Protein AF-A0A2V8UQK4-F1 (afdb_monomer)

Structure (mmCIF, N/CA/C/O backbone):
data_AF-A0A2V8UQK4-F1
#
_entry.id   AF-A0A2V8UQK4-F1
#
loop_
_atom_site.group_PDB
_atom_site.id
_atom_site.type_symbol
_atom_site.label_atom_id
_atom_site.label_alt_id
_atom_site.label_comp_id
_atom_site.label_asym_id
_atom_site.label_entity_id
_atom_site.label_seq_id
_atom_site.pdbx_PDB_ins_code
_atom_site.Cartn_x
_atom_site.Cartn_y
_atom_site.Cartn_z
_atom_site.occupancy
_atom_site.B_iso_or_equiv
_atom_site.auth_seq_id
_atom_site.auth_comp_id
_atom_site.auth_asym_id
_atom_site.auth_atom_id
_atom_site.pdbx_PDB_model_num
ATOM 1 N N . MET A 1 1 ? 17.879 7.058 11.950 1.00 26.64 1 MET A N 1
ATOM 2 C CA . MET A 1 1 ? 17.747 8.064 10.877 1.00 26.64 1 MET A CA 1
ATOM 3 C C . MET A 1 1 ? 16.269 8.134 10.522 1.00 26.64 1 MET A C 1
ATOM 5 O O . MET A 1 1 ? 15.765 7.202 9.914 1.00 26.64 1 MET A O 1
ATOM 9 N N . LEU A 1 2 ? 15.555 9.124 11.070 1.00 23.17 2 LEU A N 1
ATOM 10 C CA . LEU A 1 2 ? 14.110 9.305 10.886 1.00 23.17 2 LEU A CA 1
ATOM 11 C C . LEU A 1 2 ? 13.851 10.071 9.584 1.00 23.17 2 LEU A C 1
ATOM 13 O O . LEU A 1 2 ? 14.545 11.049 9.317 1.00 23.17 2 LEU A O 1
ATOM 17 N N . VAL A 1 3 ? 12.842 9.661 8.816 1.00 22.28 3 VAL A N 1
ATOM 18 C CA . VAL A 1 3 ? 12.339 10.414 7.660 1.00 22.28 3 VAL A CA 1
ATOM 19 C C . VAL A 1 3 ? 10.840 10.652 7.852 1.00 22.28 3 VAL A C 1
ATOM 21 O O . VAL A 1 3 ? 10.095 9.720 8.140 1.00 22.28 3 VAL A O 1
ATOM 24 N N . TYR A 1 4 ? 10.463 11.927 7.745 1.00 22.30 4 TYR A N 1
ATOM 25 C CA . TYR A 1 4 ? 9.141 12.526 7.945 1.00 22.30 4 TYR A CA 1
ATOM 26 C C . TYR A 1 4 ? 8.230 12.339 6.718 1.00 22.30 4 TYR A C 1
ATOM 28 O O . TYR A 1 4 ? 8.725 12.295 5.591 1.00 22.30 4 TYR A O 1
ATOM 36 N N . ALA A 1 5 ? 6.907 12.368 6.913 1.00 28.16 5 ALA A N 1
ATOM 37 C CA . ALA A 1 5 ? 5.937 12.609 5.841 1.00 28.16 5 ALA A CA 1
ATOM 38 C C . ALA A 1 5 ? 4.892 13.646 6.295 1.00 28.16 5 ALA A C 1
ATOM 40 O O . ALA A 1 5 ? 4.107 13.403 7.207 1.00 28.16 5 ALA A O 1
ATOM 41 N N . GLY A 1 6 ? 4.905 14.827 5.670 1.00 22.70 6 GLY A N 1
ATOM 42 C CA . GLY A 1 6 ? 3.941 15.898 5.927 1.00 22.70 6 GLY A CA 1
ATOM 43 C C . GLY A 1 6 ? 2.605 15.650 5.224 1.00 22.70 6 GLY A C 1
ATOM 44 O O . GLY A 1 6 ? 2.574 15.247 4.064 1.00 22.70 6 GLY A O 1
ATOM 45 N N . VAL A 1 7 ? 1.496 15.933 5.911 1.00 28.53 7 VAL A N 1
ATOM 46 C CA . VAL A 1 7 ? 0.139 15.880 5.346 1.00 28.53 7 VAL A CA 1
ATOM 47 C C . VAL A 1 7 ? -0.342 17.299 5.056 1.00 28.53 7 VAL A C 1
ATOM 49 O O . VAL A 1 7 ? -0.443 18.131 5.958 1.00 28.53 7 VAL A O 1
ATOM 52 N N . ASN A 1 8 ? -0.661 17.568 3.791 1.00 24.72 8 ASN A N 1
ATOM 53 C CA . ASN A 1 8 ? -1.275 18.812 3.338 1.00 24.72 8 ASN A CA 1
ATOM 54 C C . ASN A 1 8 ? -2.805 18.653 3.367 1.00 24.72 8 ASN A C 1
ATOM 56 O O . ASN A 1 8 ? -3.339 17.725 2.763 1.00 24.72 8 ASN A O 1
ATOM 60 N N . VAL A 1 9 ? -3.521 19.544 4.058 1.00 28.36 9 VAL A N 1
ATOM 61 C CA . VAL A 1 9 ? -4.993 19.530 4.120 1.00 28.36 9 VAL A CA 1
ATOM 62 C C . VAL A 1 9 ? -5.530 20.567 3.138 1.00 28.36 9 VAL A C 1
ATOM 64 O O . VAL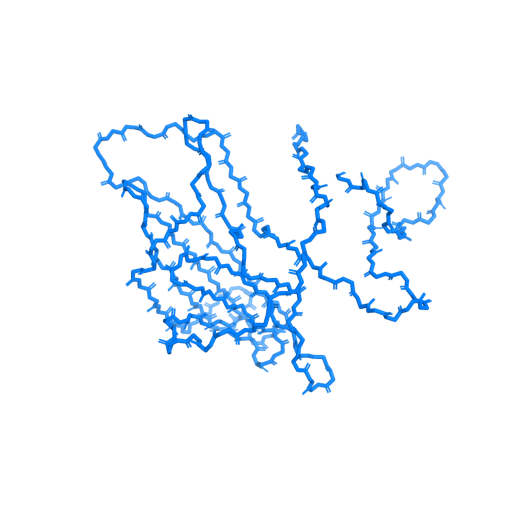 A 1 9 ? -5.492 21.763 3.420 1.00 28.36 9 VAL A O 1
ATOM 67 N N . SER A 1 10 ? -6.059 20.127 1.995 1.00 29.02 10 SER A N 1
ATOM 68 C CA . SER A 1 10 ? -6.829 20.981 1.084 1.00 29.02 10 SER A CA 1
ATOM 69 C C . SER A 1 10 ? -8.310 20.587 1.110 1.00 29.02 10 SER A C 1
ATOM 71 O O . SER A 1 10 ? -8.669 19.412 1.126 1.00 29.02 10 SER A O 1
ATOM 73 N N . ARG A 1 11 ? -9.197 21.589 1.170 1.00 28.31 11 ARG A N 1
ATOM 74 C CA . ARG A 1 11 ? -10.651 21.408 1.048 1.00 28.31 11 ARG A CA 1
ATOM 75 C C . ARG A 1 11 ? -11.015 21.439 -0.439 1.00 28.31 11 ARG A C 1
ATOM 77 O O . ARG A 1 11 ? -10.791 22.457 -1.085 1.00 28.31 11 ARG A O 1
ATOM 84 N N . GLN A 1 12 ? -11.591 20.362 -0.966 1.00 31.20 12 GLN A N 1
ATOM 85 C CA . GLN A 1 12 ? -12.185 20.313 -2.310 1.00 31.20 12 GLN A CA 1
ATOM 86 C C . GLN A 1 12 ? -13.716 20.157 -2.199 1.00 31.20 12 GLN A C 1
ATOM 88 O O . GLN A 1 12 ? -14.182 19.471 -1.285 1.00 31.20 12 GLN A O 1
ATOM 93 N N . PRO A 1 13 ? -14.515 20.799 -3.077 1.00 29.45 13 PRO A N 1
ATOM 94 C CA . PRO A 1 13 ? -15.973 20.722 -3.036 1.00 29.45 13 PRO A CA 1
ATOM 95 C C . PRO A 1 13 ? -16.508 19.398 -3.607 1.00 29.45 13 PRO A C 1
ATOM 97 O O . PRO A 1 13 ? -15.914 18.790 -4.497 1.00 29.45 13 PRO A O 1
ATOM 100 N N . VAL A 1 14 ? -17.661 18.975 -3.082 1.00 33.06 14 VAL A N 1
ATOM 101 C CA . VAL A 1 14 ? -18.355 17.716 -3.395 1.00 33.06 14 VAL A CA 1
ATOM 102 C C . VAL A 1 14 ? -18.761 17.661 -4.873 1.00 33.06 14 VAL A C 1
ATOM 104 O O . VAL A 1 14 ? -19.553 18.484 -5.328 1.00 33.06 14 VAL A O 1
ATOM 107 N N . LYS A 1 15 ? -18.261 16.660 -5.609 1.00 33.62 15 LYS A N 1
ATOM 108 C CA . LYS A 1 15 ? -18.791 16.253 -6.919 1.00 33.62 15 LYS A CA 1
ATOM 109 C C . LYS A 1 15 ? -19.673 15.016 -6.750 1.00 33.62 15 LYS A C 1
ATOM 111 O O . LYS A 1 15 ? -19.240 14.013 -6.189 1.00 33.62 15 LYS A O 1
ATOM 116 N N . THR A 1 16 ? -20.906 15.107 -7.241 1.00 29.91 16 THR A N 1
ATOM 117 C CA . THR A 1 16 ? -21.867 14.001 -7.366 1.00 29.91 16 THR A CA 1
ATOM 118 C C . THR A 1 16 ? -21.254 12.852 -8.181 1.00 29.91 16 THR A C 1
ATOM 120 O O . THR A 1 16 ? -20.618 13.141 -9.199 1.00 29.91 16 THR A O 1
ATOM 123 N N . PRO A 1 17 ? -21.414 11.568 -7.800 1.00 37.22 17 PRO A N 1
ATOM 124 C CA . PRO A 1 17 ? -20.810 10.478 -8.554 1.00 37.22 17 PRO A CA 1
ATOM 125 C C . PRO A 1 17 ? -21.556 10.294 -9.876 1.00 37.22 17 PRO A C 1
ATOM 127 O O . PRO A 1 17 ? -22.747 9.985 -9.888 1.00 37.22 17 PRO A O 1
ATOM 130 N N . MET A 1 18 ? -20.838 10.494 -10.978 1.00 31.48 18 MET A N 1
ATOM 131 C CA . MET A 1 18 ? -21.256 10.059 -12.303 1.00 31.48 18 MET A CA 1
ATOM 132 C C . MET A 1 18 ? -20.912 8.574 -12.440 1.00 31.48 18 MET A C 1
ATOM 134 O O . MET A 1 18 ? -19.826 8.140 -12.053 1.00 31.48 18 MET A O 1
ATOM 138 N N . ASP A 1 19 ? -21.887 7.822 -12.930 1.00 37.84 19 ASP A N 1
ATOM 139 C CA . ASP A 1 19 ? -21.931 6.368 -13.052 1.00 37.84 19 ASP A CA 1
ATOM 140 C C . ASP A 1 19 ? -20.651 5.798 -13.699 1.00 37.84 19 ASP A C 1
ATOM 142 O O . ASP A 1 19 ? -20.357 6.056 -14.869 1.00 37.84 19 ASP A O 1
ATOM 146 N N . ALA A 1 20 ? -19.848 5.060 -12.926 1.00 36.66 20 ALA A N 1
ATOM 147 C CA . ALA A 1 20 ? -18.601 4.470 -13.403 1.00 36.66 20 ALA A CA 1
ATOM 148 C C . ALA A 1 20 ? -18.854 3.043 -13.898 1.00 36.66 20 ALA A C 1
ATOM 150 O O . ALA A 1 20 ? -19.227 2.153 -13.130 1.00 36.66 20 ALA A O 1
ATOM 151 N N . SER A 1 21 ? -18.593 2.837 -15.192 1.00 33.03 21 SER A N 1
ATOM 152 C CA . SER A 1 21 ? -18.543 1.540 -15.866 1.00 33.03 21 SER A CA 1
ATOM 153 C C . SER A 1 21 ? -17.883 0.468 -14.997 1.00 33.03 21 SER A C 1
ATOM 155 O O . SER A 1 21 ? -16.841 0.732 -14.397 1.00 33.03 21 SER A O 1
ATOM 157 N N . LYS A 1 22 ? -18.467 -0.736 -14.988 1.00 41.28 22 LYS A N 1
ATOM 158 C CA . LYS A 1 22 ? -17.997 -1.973 -14.336 1.00 41.28 22 LYS A CA 1
ATOM 159 C C . LYS A 1 22 ? -16.456 -2.064 -14.320 1.00 41.28 22 LYS A C 1
ATOM 161 O O . LYS A 1 22 ? -15.835 -2.513 -15.275 1.00 41.28 22 LYS A O 1
ATOM 166 N N . SER A 1 23 ? -15.858 -1.557 -13.245 1.00 46.72 23 SER A N 1
ATOM 167 C CA . SER A 1 23 ? -14.419 -1.303 -13.131 1.00 46.72 23 SER A CA 1
ATOM 168 C C . SER A 1 23 ? -13.699 -2.570 -12.669 1.00 46.72 23 SER A C 1
ATOM 170 O O . SER A 1 23 ? -14.207 -3.289 -11.802 1.00 46.72 23 SER A O 1
ATOM 172 N N . ASP A 1 24 ? -12.540 -2.860 -13.269 1.00 61.97 24 ASP A N 1
ATOM 173 C CA . ASP A 1 24 ? -11.691 -4.014 -12.958 1.00 61.97 24 ASP A CA 1
ATOM 174 C C . ASP A 1 24 ? -11.058 -3.865 -11.563 1.00 61.97 24 ASP A C 1
ATOM 176 O O . ASP A 1 24 ? -9.892 -3.517 -11.392 1.00 61.97 24 ASP A O 1
ATOM 180 N N . ARG A 1 25 ? -11.880 -4.055 -10.529 1.00 80.44 25 ARG A N 1
ATOM 181 C CA . ARG A 1 25 ? -11.492 -3.926 -9.123 1.00 80.44 25 ARG A CA 1
ATOM 182 C C . ARG A 1 25 ? -11.012 -5.258 -8.592 1.00 80.44 25 ARG A C 1
ATOM 184 O O . ARG A 1 25 ? -11.696 -6.271 -8.728 1.00 80.44 25 ARG A O 1
ATOM 191 N N . THR A 1 26 ? -9.857 -5.252 -7.939 1.00 86.62 26 THR A N 1
ATOM 192 C CA . THR A 1 26 ? -9.350 -6.409 -7.195 1.00 86.62 26 THR A CA 1
ATOM 193 C C . THR A 1 26 ? -9.679 -6.248 -5.722 1.00 86.62 26 THR A C 1
ATOM 195 O O . THR A 1 26 ? -9.669 -5.146 -5.183 1.00 86.62 26 THR A O 1
ATOM 198 N N . THR A 1 27 ? -10.031 -7.345 -5.065 1.00 89.06 27 THR A N 1
ATOM 199 C CA . THR A 1 27 ? -10.493 -7.340 -3.680 1.00 89.06 27 THR A CA 1
ATOM 200 C C . THR A 1 27 ? -9.803 -8.446 -2.900 1.00 89.06 27 THR A C 1
ATOM 202 O O . THR A 1 27 ? -9.816 -9.599 -3.324 1.00 89.06 27 THR A O 1
ATOM 205 N N . VAL A 1 28 ? -9.252 -8.099 -1.740 1.00 83.44 28 VAL A N 1
ATOM 206 C CA . VAL A 1 28 ? -8.725 -9.042 -0.748 1.00 83.44 28 VAL A CA 1
ATOM 207 C C . VAL A 1 28 ? -9.559 -8.908 0.516 1.00 83.44 28 VAL A C 1
ATOM 209 O O . VAL A 1 28 ? -9.676 -7.808 1.049 1.00 83.44 28 VAL A O 1
ATOM 212 N N . ALA A 1 29 ? -10.152 -9.999 1.001 1.00 83.44 29 ALA A N 1
ATOM 213 C CA . ALA A 1 29 ? -11.080 -9.959 2.130 1.00 83.44 29 ALA A CA 1
ATOM 214 C C . ALA A 1 29 ? -10.699 -10.945 3.242 1.00 83.44 29 ALA A C 1
ATOM 216 O O . ALA A 1 29 ? -10.381 -12.104 2.988 1.00 83.44 29 ALA A O 1
ATOM 217 N N . GLY A 1 30 ? -10.802 -10.487 4.490 1.00 76.00 30 GLY A N 1
ATOM 218 C CA . GLY A 1 30 ? -10.672 -11.296 5.698 1.00 76.00 30 GLY A CA 1
ATOM 219 C C . GLY A 1 30 ? -12.019 -11.587 6.329 1.00 76.00 30 GLY A C 1
ATOM 220 O O . GLY A 1 30 ? -12.506 -10.777 7.114 1.00 76.00 30 GLY A O 1
ATOM 221 N N . LYS A 1 31 ? -12.649 -12.715 5.973 1.00 76.94 31 LYS A N 1
ATOM 222 C CA . LYS A 1 31 ? -13.986 -13.121 6.468 1.00 76.94 31 LYS A CA 1
ATOM 223 C C . LYS A 1 31 ? -15.023 -11.976 6.453 1.00 76.94 31 LYS A C 1
ATOM 225 O O . LYS A 1 31 ? -15.871 -11.897 7.335 1.00 76.94 31 LYS A O 1
ATOM 230 N N . ASN A 1 32 ? -14.923 -11.069 5.475 1.00 72.38 32 ASN A N 1
ATOM 231 C CA . ASN A 1 32 ? -15.735 -9.850 5.332 1.00 72.38 32 ASN A CA 1
ATOM 232 C C . ASN A 1 32 ? -15.665 -8.857 6.513 1.00 72.38 32 ASN A C 1
ATOM 234 O O . ASN A 1 32 ? -16.541 -8.008 6.652 1.00 72.38 32 ASN A O 1
ATOM 238 N N . ILE A 1 33 ? -14.628 -8.935 7.355 1.00 83.31 33 ILE A N 1
ATOM 239 C CA . ILE A 1 33 ? -14.393 -8.000 8.466 1.00 83.31 33 ILE A CA 1
ATOM 240 C C . ILE A 1 33 ? -13.471 -6.855 8.044 1.00 83.31 33 ILE A C 1
ATOM 242 O O . ILE A 1 33 ? -13.702 -5.702 8.400 1.00 83.31 33 ILE A O 1
ATOM 246 N N . ILE A 1 34 ? -12.434 -7.169 7.273 1.00 89.25 34 ILE A N 1
ATOM 247 C CA . ILE A 1 34 ? -11.575 -6.193 6.605 1.00 89.25 34 ILE A CA 1
ATOM 248 C C . ILE A 1 34 ? -11.503 -6.541 5.126 1.00 89.25 34 ILE A C 1
ATOM 250 O O . ILE A 1 34 ? -11.441 -7.718 4.756 1.00 89.25 34 ILE A O 1
ATOM 254 N N . ARG A 1 35 ? -11.519 -5.516 4.283 1.00 92.94 35 ARG A N 1
ATOM 255 C CA . ARG A 1 35 ? -11.365 -5.638 2.843 1.00 92.94 35 ARG A CA 1
ATOM 256 C C . ARG A 1 35 ? -10.389 -4.585 2.340 1.00 92.94 35 ARG A C 1
ATOM 258 O O . ARG A 1 35 ? -10.525 -3.409 2.666 1.00 92.94 35 ARG A O 1
ATOM 265 N N . ILE A 1 36 ? -9.420 -5.025 1.550 1.00 94.81 36 ILE A N 1
ATOM 266 C CA . ILE A 1 36 ? -8.509 -4.164 0.802 1.00 94.81 36 ILE A CA 1
ATOM 267 C C . ILE A 1 36 ? -8.965 -4.198 -0.647 1.00 94.81 36 ILE A C 1
ATOM 269 O O . ILE A 1 36 ? -9.108 -5.272 -1.239 1.00 94.81 36 ILE A O 1
ATOM 273 N N . GLU A 1 37 ? -9.238 -3.030 -1.202 1.00 95.69 37 GLU A N 1
ATOM 274 C CA . GLU A 1 37 ? -9.697 -2.886 -2.577 1.00 95.69 37 GLU A CA 1
ATOM 275 C C . GLU A 1 37 ? -8.613 -2.199 -3.388 1.00 95.69 37 GLU A C 1
ATOM 277 O O . GLU A 1 37 ? -8.062 -1.213 -2.916 1.00 95.69 37 GLU A O 1
ATOM 282 N N . PHE A 1 38 ? -8.347 -2.705 -4.590 1.00 97.12 38 PHE A N 1
ATOM 283 C CA . PHE A 1 38 ? -7.420 -2.123 -5.554 1.00 97.12 38 PHE A CA 1
ATOM 284 C C . PHE A 1 38 ? -8.159 -1.766 -6.841 1.00 97.12 38 PHE A C 1
ATOM 286 O O . PHE A 1 38 ? -9.033 -2.525 -7.281 1.00 97.12 38 PHE A O 1
ATOM 293 N N . ASP A 1 39 ? -7.791 -0.649 -7.456 1.00 97.12 39 ASP A N 1
ATOM 294 C CA . ASP A 1 39 ? -8.254 -0.268 -8.790 1.00 97.12 39 ASP A CA 1
ATOM 295 C C . ASP A 1 39 ? -7.266 -0.668 -9.903 1.00 97.12 39 ASP A C 1
ATOM 297 O O . ASP A 1 39 ? -6.272 -1.363 -9.669 1.00 97.12 39 ASP A O 1
ATOM 301 N N . GLY A 1 40 ? -7.559 -0.244 -11.136 1.00 97.25 40 GLY A N 1
ATOM 302 C CA . GLY A 1 40 ? -6.736 -0.534 -12.312 1.00 97.25 40 GLY A CA 1
ATOM 303 C C . GLY A 1 40 ? -5.352 0.128 -12.306 1.00 97.25 40 GLY A C 1
ATOM 304 O O . GLY A 1 40 ? -4.478 -0.330 -13.039 1.00 97.25 40 GLY A O 1
ATOM 305 N N . SER A 1 41 ? -5.131 1.145 -11.468 1.00 97.69 41 SER A N 1
ATOM 306 C CA . SER A 1 41 ? -3.830 1.802 -11.257 1.00 97.69 41 SER A CA 1
ATOM 307 C C . SER A 1 41 ? -3.086 1.243 -10.038 1.00 97.69 41 SER A C 1
ATOM 309 O O . SER A 1 41 ? -2.048 1.777 -9.634 1.00 97.69 41 SER A O 1
ATOM 311 N N . MET A 1 42 ? -3.610 0.162 -9.444 1.00 97.56 42 MET A N 1
ATOM 312 C CA . MET A 1 42 ? -3.168 -0.408 -8.172 1.00 97.56 42 MET A CA 1
ATOM 313 C C . MET A 1 42 ? -3.168 0.604 -7.017 1.00 97.56 42 MET A C 1
ATOM 315 O O . MET A 1 42 ? -2.408 0.433 -6.059 1.00 97.56 42 MET A O 1
ATOM 319 N N . HIS A 1 43 ? -4.005 1.640 -7.075 1.00 97.69 43 HIS A N 1
ATOM 320 C CA . HIS A 1 43 ? -4.321 2.430 -5.889 1.00 97.69 43 HIS A CA 1
ATOM 321 C C . HIS A 1 43 ? -5.211 1.586 -4.998 1.00 97.69 43 HIS A C 1
ATOM 323 O O . HIS A 1 43 ? -6.003 0.782 -5.499 1.00 97.69 43 HIS A O 1
ATOM 329 N N . SER A 1 44 ? -5.074 1.732 -3.684 1.00 96.75 44 SER A N 1
ATOM 330 C CA . SER A 1 44 ? -5.809 0.898 -2.747 1.00 96.75 44 SER A CA 1
ATOM 331 C C . SER A 1 44 ? -6.510 1.687 -1.655 1.00 96.75 44 SER A C 1
ATOM 333 O O . SER A 1 44 ? -6.185 2.839 -1.370 1.00 96.75 44 SER A O 1
ATOM 335 N N . ARG A 1 45 ? -7.533 1.060 -1.071 1.00 95.44 45 ARG A N 1
ATOM 336 C CA . ARG A 1 45 ? -8.249 1.577 0.095 1.00 95.44 45 ARG A CA 1
ATOM 337 C C . ARG A 1 45 ? -8.677 0.463 1.031 1.00 95.44 45 ARG A C 1
ATOM 339 O O . ARG A 1 45 ? -8.864 -0.686 0.623 1.00 95.44 45 ARG A O 1
ATOM 346 N N . VAL A 1 46 ? -8.927 0.847 2.278 1.00 93.00 46 VAL A N 1
ATOM 347 C CA . VAL A 1 46 ? -9.428 -0.046 3.321 1.00 93.00 46 VAL A CA 1
ATOM 348 C C . VAL A 1 46 ? -10.933 0.140 3.501 1.00 93.00 46 VAL A C 1
ATOM 350 O O . VAL A 1 46 ? -11.432 1.257 3.671 1.00 93.00 46 VAL A O 1
ATOM 353 N N . VAL A 1 47 ? -11.658 -0.973 3.527 1.00 91.56 47 VAL A N 1
ATOM 354 C CA . VAL A 1 47 ? -13.058 -1.050 3.943 1.00 91.56 47 VAL A CA 1
ATOM 355 C C . VAL A 1 47 ? -13.143 -1.961 5.163 1.00 91.56 47 VAL A C 1
ATOM 357 O O . VAL A 1 47 ? -12.688 -3.103 5.136 1.00 91.56 47 VAL A O 1
ATOM 360 N N . ALA A 1 48 ? -13.716 -1.453 6.248 1.00 88.69 48 ALA A N 1
ATOM 361 C CA . ALA A 1 48 ? -13.923 -2.206 7.480 1.00 88.69 48 ALA A CA 1
ATOM 362 C C . ALA A 1 48 ? -15.402 -2.566 7.636 1.00 88.69 48 ALA A C 1
ATOM 364 O O . ALA A 1 48 ? -16.268 -1.748 7.340 1.00 88.69 48 ALA A O 1
ATOM 365 N N . SER A 1 49 ? -15.706 -3.755 8.149 1.00 87.12 49 SER A N 1
ATOM 366 C CA . SER A 1 49 ? -17.045 -4.103 8.624 1.00 87.12 49 SER A CA 1
ATOM 367 C C . SER A 1 49 ? -17.093 -3.958 10.142 1.00 87.12 49 SER A C 1
ATOM 369 O O . SER A 1 49 ? -16.468 -4.717 10.892 1.00 87.12 49 SER A O 1
ATOM 371 N N . LEU A 1 50 ? -17.819 -2.942 10.601 1.00 78.31 50 LEU A N 1
ATOM 372 C CA . LEU A 1 50 ? -17.990 -2.600 12.009 1.00 78.31 50 LEU A CA 1
ATOM 373 C C . LEU A 1 50 ? -19.457 -2.818 12.378 1.00 78.31 50 LEU A C 1
ATOM 375 O O . LEU A 1 50 ? -20.346 -2.236 11.763 1.00 78.31 50 LEU A O 1
ATOM 379 N N . ALA A 1 51 ? -19.717 -3.691 13.357 1.00 81.38 51 ALA A N 1
ATOM 380 C CA . ALA A 1 51 ? -21.075 -4.080 13.761 1.00 81.38 51 ALA A CA 1
ATOM 381 C C . ALA A 1 51 ? -21.972 -4.526 12.579 1.00 81.38 51 ALA A C 1
ATOM 383 O O . ALA A 1 51 ? -23.153 -4.192 12.515 1.00 81.38 51 ALA A O 1
ATOM 384 N N . GLY A 1 52 ? -21.393 -5.252 11.614 1.00 81.81 52 GLY A N 1
ATOM 385 C CA . GLY A 1 52 ? -22.103 -5.747 10.429 1.00 81.81 52 GLY A CA 1
ATOM 386 C C . GLY A 1 52 ? -22.366 -4.695 9.347 1.00 81.81 52 GLY A C 1
ATOM 387 O O . GLY A 1 52 ? -23.044 -4.998 8.370 1.00 81.81 52 GLY A O 1
ATOM 388 N N . ARG A 1 53 ? -21.841 -3.472 9.494 1.00 85.56 53 ARG A N 1
ATOM 389 C CA . ARG A 1 53 ? -21.950 -2.400 8.498 1.00 85.56 53 ARG A CA 1
ATOM 390 C C . ARG A 1 53 ? -20.593 -2.107 7.883 1.00 85.56 53 ARG A C 1
ATOM 392 O O . ARG A 1 53 ? -19.617 -1.883 8.599 1.00 85.56 53 ARG A O 1
ATOM 399 N N . GLU A 1 54 ? -20.543 -2.067 6.557 1.00 89.25 54 GLU A N 1
ATOM 400 C CA . GLU A 1 54 ? -19.337 -1.657 5.846 1.00 89.25 54 GLU A CA 1
ATOM 401 C C . GLU A 1 54 ? -19.102 -0.151 5.984 1.00 89.25 54 GLU A C 1
ATOM 403 O O . GLU A 1 54 ? -20.007 0.672 5.836 1.00 89.25 54 GLU A O 1
ATOM 408 N N . ARG A 1 55 ? -17.849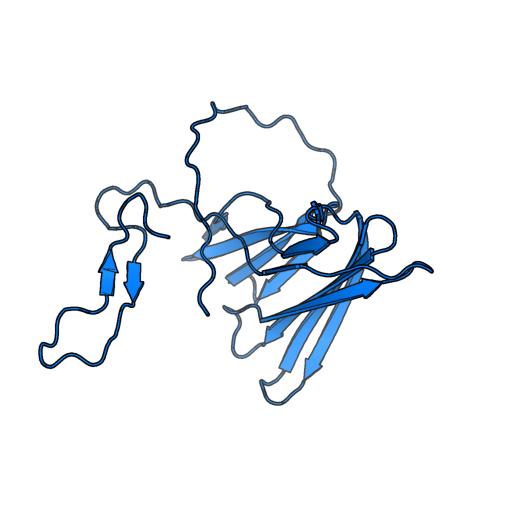 0.208 6.243 1.00 88.62 55 ARG A N 1
ATOM 409 C CA . ARG A 1 55 ? -17.357 1.574 6.314 1.00 88.62 55 ARG A CA 1
ATOM 410 C C . ARG A 1 55 ? -16.107 1.681 5.455 1.00 88.62 55 ARG A C 1
ATOM 412 O O . ARG A 1 55 ? -15.078 1.081 5.755 1.00 88.62 55 ARG A O 1
ATOM 419 N N . VAL A 1 56 ? -16.198 2.481 4.398 1.00 90.81 56 VAL A N 1
ATOM 420 C CA . VAL A 1 56 ? -15.026 2.934 3.643 1.00 90.81 56 VAL A CA 1
ATOM 421 C C . VAL A 1 56 ? -14.211 3.863 4.544 1.00 90.81 56 VAL A C 1
ATOM 423 O O . VAL A 1 56 ? -14.756 4.845 5.056 1.00 90.81 56 VAL A O 1
ATOM 426 N N . MET A 1 57 ? -12.941 3.526 4.777 1.00 88.19 57 MET A N 1
ATOM 427 C CA . MET A 1 57 ? -12.067 4.263 5.699 1.00 88.19 57 MET A CA 1
ATOM 428 C C . MET A 1 57 ? -11.396 5.469 5.027 1.00 88.19 57 MET A C 1
ATOM 430 O O . MET A 1 57 ? -11.075 6.439 5.710 1.00 88.19 57 MET A O 1
ATOM 434 N N . GLY A 1 58 ? -11.251 5.431 3.702 1.00 90.00 58 GLY A N 1
ATOM 435 C CA . GLY A 1 58 ? -10.679 6.488 2.873 1.00 90.00 58 GLY A CA 1
ATOM 436 C C . GLY A 1 58 ? -10.862 6.203 1.384 1.00 90.00 58 GLY A C 1
ATOM 437 O O . GLY A 1 58 ? -11.383 5.148 1.004 1.00 90.00 58 GLY A O 1
ATOM 438 N N . ASP A 1 59 ? -10.443 7.152 0.554 1.00 93.25 59 ASP A N 1
ATOM 439 C CA . ASP A 1 59 ? -10.483 7.020 -0.901 1.00 93.25 59 ASP A CA 1
ATOM 440 C C . ASP A 1 59 ? -9.407 6.053 -1.412 1.00 93.25 59 ASP A C 1
ATOM 442 O O . ASP A 1 59 ? -8.526 5.628 -0.665 1.00 93.25 59 ASP A O 1
ATOM 446 N N . LEU A 1 60 ? -9.503 5.677 -2.690 1.00 94.50 60 LEU A N 1
ATOM 447 C CA . LEU A 1 60 ? -8.425 4.964 -3.376 1.00 94.50 60 LEU A CA 1
ATOM 448 C C . LEU A 1 60 ? -7.238 5.915 -3.527 1.00 94.50 60 LEU A C 1
ATOM 450 O O . LEU A 1 60 ? -7.379 6.991 -4.107 1.00 94.50 60 LEU A O 1
ATOM 454 N N . THR A 1 61 ? -6.090 5.525 -2.982 1.00 95.69 61 THR A N 1
ATOM 455 C CA . THR A 1 61 ? -4.855 6.314 -3.037 1.00 95.69 61 THR A CA 1
ATOM 456 C C . THR A 1 61 ? -3.668 5.434 -3.417 1.00 95.69 61 THR A C 1
ATOM 458 O O . THR A 1 61 ? -3.713 4.218 -3.206 1.00 95.69 61 THR A O 1
ATOM 461 N N . PRO A 1 62 ? -2.571 6.008 -3.938 1.00 96.94 62 PRO A N 1
ATOM 462 C CA . PRO A 1 62 ? -1.323 5.274 -4.089 1.00 96.94 62 PRO A CA 1
ATOM 463 C C . PRO A 1 62 ? -0.768 4.907 -2.705 1.00 96.94 62 PRO A C 1
ATOM 465 O O . PRO A 1 62 ? -0.123 5.712 -2.034 1.00 96.94 62 PRO A O 1
ATOM 468 N N . SER A 1 63 ? -1.070 3.682 -2.274 1.00 96.19 63 SER A N 1
ATOM 469 C CA . SER A 1 63 ? -0.646 3.102 -0.995 1.00 96.19 63 SER A CA 1
ATOM 470 C C . SER A 1 63 ? 0.823 2.696 -0.994 1.00 96.19 63 SER A C 1
ATOM 472 O O . SER A 1 63 ? 1.480 2.752 0.045 1.00 96.19 63 SER A O 1
ATOM 474 N N . GLU A 1 64 ? 1.342 2.317 -2.161 1.00 97.50 64 GLU A N 1
ATOM 475 C CA . GLU A 1 64 ? 2.735 1.953 -2.387 1.00 97.50 64 GLU A CA 1
ATOM 476 C C . GLU A 1 64 ? 3.347 2.891 -3.427 1.00 97.50 64 GLU A C 1
ATOM 478 O O . GLU A 1 64 ? 2.869 2.961 -4.563 1.00 97.50 64 GLU A O 1
ATOM 483 N N . ILE A 1 65 ? 4.415 3.581 -3.028 1.00 97.56 65 ILE A N 1
ATOM 484 C CA . ILE A 1 65 ? 5.145 4.560 -3.836 1.00 97.56 65 ILE A CA 1
ATOM 485 C C . ILE A 1 65 ? 6.613 4.151 -3.852 1.00 97.56 65 ILE A C 1
ATOM 487 O O . ILE A 1 65 ? 7.185 3.862 -2.801 1.00 97.56 65 ILE A O 1
ATOM 491 N N . ILE A 1 66 ? 7.241 4.160 -5.023 1.00 97.94 66 ILE A N 1
ATOM 492 C CA . ILE A 1 66 ? 8.692 3.997 -5.161 1.00 97.94 66 ILE A 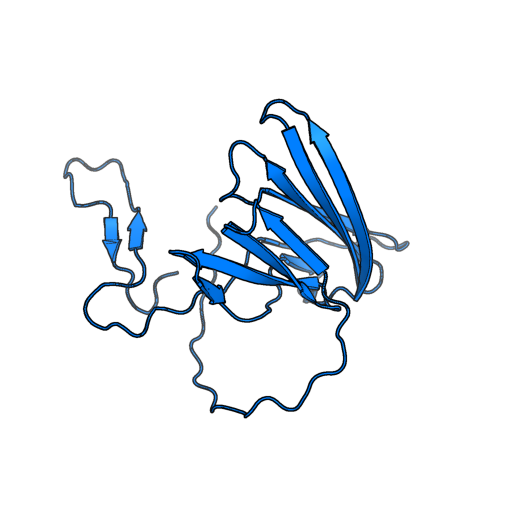CA 1
ATOM 493 C C . ILE A 1 66 ? 9.278 5.223 -5.846 1.00 97.94 66 ILE A C 1
ATOM 495 O O . ILE A 1 66 ? 8.744 5.695 -6.849 1.00 97.94 66 ILE A O 1
ATOM 499 N N . ARG A 1 67 ? 10.381 5.737 -5.301 1.00 98.19 67 ARG A N 1
ATOM 500 C CA . ARG A 1 67 ? 11.080 6.903 -5.832 1.00 98.19 67 ARG A CA 1
ATOM 501 C C . ARG A 1 67 ? 12.305 6.471 -6.624 1.00 98.19 67 ARG A C 1
ATOM 503 O O . ARG A 1 67 ? 13.232 5.901 -6.044 1.00 98.19 67 ARG A O 1
ATOM 510 N N . ILE A 1 68 ? 12.311 6.762 -7.922 1.00 96.38 68 ILE A N 1
ATOM 511 C CA . ILE A 1 68 ? 13.389 6.430 -8.862 1.00 96.38 68 ILE A CA 1
ATOM 512 C C . ILE A 1 68 ? 13.931 7.715 -9.483 1.00 96.38 68 ILE A C 1
ATOM 514 O O . ILE A 1 68 ? 13.172 8.498 -10.056 1.00 96.38 68 ILE A O 1
ATOM 518 N N . SER A 1 69 ? 15.242 7.937 -9.391 1.00 93.94 69 SER A N 1
ATOM 519 C CA . SER A 1 69 ? 15.900 9.152 -9.903 1.00 93.94 69 SER A CA 1
ATOM 520 C C . SER A 1 69 ? 15.206 10.457 -9.464 1.00 93.94 69 SER A C 1
ATOM 522 O O . SER A 1 69 ? 15.077 11.395 -10.246 1.00 93.94 69 SER A O 1
ATOM 524 N N . GLY A 1 70 ? 14.702 10.499 -8.228 1.00 94.38 70 GLY A N 1
ATOM 525 C CA . GLY A 1 70 ? 13.970 11.633 -7.653 1.00 94.38 70 GLY A CA 1
ATOM 526 C C . GLY A 1 70 ? 12.476 11.704 -7.993 1.00 94.38 70 GLY A C 1
ATOM 527 O O . GLY A 1 70 ? 11.781 12.523 -7.399 1.00 94.38 70 GLY A O 1
ATOM 528 N N . ASN A 1 71 ? 11.963 10.842 -8.874 1.00 95.88 71 ASN A N 1
ATOM 529 C CA . ASN A 1 71 ? 10.562 10.844 -9.299 1.00 95.88 71 ASN A CA 1
ATOM 530 C C . ASN A 1 71 ? 9.748 9.772 -8.579 1.00 95.88 71 ASN A C 1
ATOM 532 O O . ASN A 1 71 ? 10.187 8.625 -8.476 1.00 95.88 71 ASN A O 1
ATOM 536 N N . ASP A 1 72 ? 8.544 10.132 -8.141 1.00 97.50 72 ASP A N 1
ATOM 537 C CA . ASP A 1 72 ? 7.595 9.181 -7.570 1.00 97.50 72 ASP A CA 1
ATOM 538 C C . ASP A 1 72 ? 6.862 8.416 -8.654 1.00 97.50 72 ASP A C 1
ATOM 540 O O . ASP A 1 72 ? 6.209 8.996 -9.520 1.00 97.50 72 ASP A O 1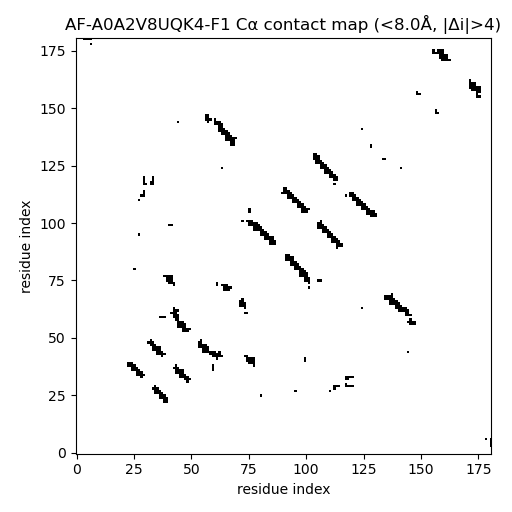
ATOM 544 N N . ILE A 1 73 ? 6.941 7.094 -8.562 1.00 97.94 73 ILE A N 1
ATOM 545 C CA . ILE A 1 73 ? 6.152 6.179 -9.368 1.00 97.94 73 ILE A CA 1
ATOM 546 C C . ILE A 1 73 ? 5.024 5.656 -8.481 1.00 97.94 73 ILE A C 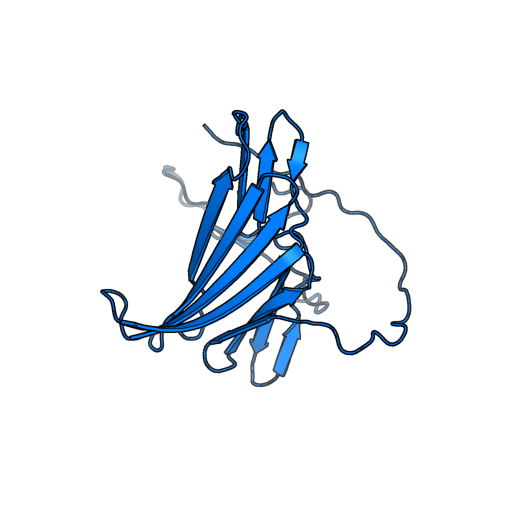1
ATOM 548 O O . ILE A 1 73 ? 5.247 4.863 -7.562 1.00 97.94 73 ILE A O 1
ATOM 552 N N . THR A 1 74 ? 3.814 6.144 -8.743 1.00 97.81 74 THR A N 1
ATOM 553 C CA . THR A 1 74 ? 2.601 5.857 -7.959 1.00 97.81 74 THR A CA 1
ATOM 554 C C . THR A 1 74 ? 1.628 4.943 -8.696 1.00 97.81 74 THR A C 1
ATOM 556 O O . THR A 1 74 ? 0.946 4.129 -8.072 1.00 97.81 74 THR A O 1
ATOM 559 N N . ASP A 1 75 ? 1.590 5.049 -10.025 1.00 98.06 75 ASP A N 1
ATOM 560 C CA . ASP A 1 75 ? 0.552 4.450 -10.858 1.00 98.06 75 ASP A CA 1
ATOM 561 C C . ASP A 1 75 ? 1.112 3.230 -11.580 1.00 98.06 75 ASP A C 1
ATOM 563 O O . ASP A 1 75 ? 2.042 3.333 -12.379 1.00 98.06 75 ASP A O 1
ATOM 567 N N . PHE A 1 76 ? 0.538 2.063 -11.298 1.00 98.31 76 PHE A N 1
ATOM 568 C CA . PHE A 1 76 ? 0.923 0.804 -11.925 1.00 98.31 76 PHE A CA 1
ATOM 569 C C . PHE A 1 76 ? -0.303 0.202 -12.587 1.00 98.31 76 PHE A C 1
ATOM 571 O O . PHE A 1 76 ? -1.259 -0.157 -11.906 1.00 98.31 76 PHE A O 1
ATOM 578 N N . SER A 1 77 ? -0.271 0.044 -13.907 1.00 98.12 77 SER A N 1
ATOM 579 C CA . SER A 1 77 ? -1.373 -0.590 -14.626 1.00 98.12 77 SER A CA 1
ATOM 580 C C . SER A 1 77 ? -1.475 -2.051 -14.202 1.00 98.12 77 SER A C 1
ATOM 582 O O . SER A 1 77 ? -0.534 -2.823 -14.415 1.00 98.12 77 SER A O 1
ATOM 584 N N . LEU A 1 78 ? -2.597 -2.422 -13.588 1.00 98.00 78 LEU A N 1
ATOM 585 C CA . LEU A 1 78 ? -2.891 -3.778 -13.138 1.00 98.00 78 LEU A CA 1
ATOM 586 C C . LEU A 1 78 ? -2.806 -4.754 -14.320 1.00 98.00 78 LEU A C 1
ATOM 588 O O . LEU A 1 78 ? -3.482 -4.580 -15.328 1.00 98.00 78 LEU A O 1
ATOM 592 N N . GLN A 1 79 ? -1.986 -5.795 -14.181 1.00 97.56 79 GLN A N 1
ATOM 593 C CA . GLN A 1 79 ? -1.784 -6.822 -15.210 1.00 97.56 79 GLN A CA 1
ATOM 594 C C . GLN A 1 79 ? -2.366 -8.170 -14.797 1.00 97.56 79 GLN A C 1
ATOM 596 O O . GLN A 1 79 ? -2.935 -8.899 -15.607 1.00 97.56 79 GLN A O 1
ATOM 601 N N . ARG A 1 80 ? -2.180 -8.549 -13.529 1.00 96.06 80 ARG A N 1
ATOM 602 C CA . ARG A 1 80 ? -2.568 -9.873 -13.045 1.00 96.06 80 ARG A CA 1
ATOM 603 C C . ARG A 1 80 ? -2.998 -9.829 -11.594 1.00 96.06 80 ARG A C 1
ATOM 605 O O . ARG A 1 80 ? -2.404 -9.142 -10.771 1.00 96.06 80 ARG A O 1
ATOM 612 N N . ARG A 1 81 ? -3.973 -10.675 -11.278 1.00 96.50 81 ARG A N 1
ATOM 613 C CA . ARG A 1 81 ? -4.354 -11.044 -9.916 1.00 96.50 81 ARG A CA 1
ATOM 614 C C . ARG A 1 81 ? -4.481 -12.554 -9.805 1.00 96.50 81 ARG A C 1
ATOM 616 O O . ARG A 1 81 ? -4.955 -13.205 -10.737 1.00 96.50 81 ARG A O 1
ATOM 623 N N . ARG A 1 82 ? -4.062 -13.114 -8.678 1.00 96.19 82 ARG A N 1
ATOM 624 C CA . ARG A 1 82 ? -4.326 -14.511 -8.318 1.00 96.19 82 ARG A CA 1
ATOM 625 C C . ARG A 1 82 ? -4.462 -14.644 -6.812 1.00 96.19 82 ARG A C 1
ATOM 627 O O . ARG A 1 82 ? -3.763 -13.947 -6.084 1.00 96.19 82 ARG A O 1
ATOM 634 N N . SER A 1 83 ? -5.297 -15.569 -6.367 1.00 96.38 83 SER A N 1
ATOM 635 C CA . SER A 1 83 ? -5.422 -15.918 -4.956 1.00 96.38 83 SER A CA 1
ATOM 636 C C . SER A 1 83 ? -5.176 -17.408 -4.785 1.00 96.38 83 SER A C 1
ATOM 638 O O . SER A 1 83 ? -5.640 -18.211 -5.590 1.00 96.38 83 SER A O 1
ATOM 640 N N . GLU A 1 84 ? -4.428 -17.764 -3.752 1.00 96.44 84 GLU A N 1
ATOM 641 C CA . GLU A 1 84 ? -4.049 -19.137 -3.435 1.00 96.44 84 GLU A CA 1
ATOM 642 C C . GLU A 1 84 ? -4.123 -19.361 -1.918 1.00 96.44 84 GLU A C 1
ATOM 644 O O . GLU A 1 84 ? -3.876 -18.427 -1.143 1.00 96.44 84 GLU A O 1
ATOM 649 N N . PRO A 1 85 ? -4.486 -20.569 -1.456 1.00 97.44 85 PRO A N 1
ATOM 650 C CA . PRO A 1 85 ? -4.360 -20.903 -0.046 1.00 97.44 85 PRO A CA 1
ATOM 651 C C . PRO A 1 85 ? -2.882 -20.891 0.361 1.00 97.44 85 PRO A C 1
ATOM 653 O O . PRO A 1 85 ? -2.007 -21.290 -0.406 1.00 97.44 85 PRO A O 1
ATOM 656 N N . VAL A 1 86 ? -2.602 -20.463 1.588 1.00 97.12 86 VAL A N 1
ATOM 657 C CA . VAL A 1 86 ? -1.259 -20.484 2.179 1.00 97.12 86 VAL A CA 1
ATOM 658 C C . VAL A 1 86 ? -1.314 -21.117 3.563 1.00 97.12 86 VAL A C 1
ATOM 660 O O . VAL A 1 86 ? -2.304 -20.969 4.282 1.00 97.12 86 VAL A O 1
ATOM 663 N N . ARG A 1 87 ? -0.253 -21.834 3.944 1.00 97.38 87 ARG A N 1
ATOM 664 C CA . ARG A 1 87 ? -0.068 -22.366 5.295 1.00 97.38 87 ARG A CA 1
ATOM 665 C C . ARG A 1 87 ? 1.392 -22.241 5.706 1.00 97.38 87 ARG A C 1
ATOM 667 O O . ARG A 1 87 ? 2.251 -22.883 5.111 1.00 97.38 87 ARG A O 1
ATOM 674 N N . ASP A 1 88 ? 1.654 -21.449 6.736 1.00 95.69 88 ASP A N 1
ATOM 675 C CA . ASP A 1 88 ? 2.998 -21.233 7.271 1.00 95.69 88 ASP A CA 1
ATOM 676 C C . ASP A 1 88 ? 2.994 -21.144 8.811 1.00 95.69 88 ASP A C 1
ATOM 678 O O . ASP A 1 88 ? 2.051 -21.588 9.474 1.00 95.69 88 ASP A O 1
ATOM 682 N N . ARG A 1 89 ? 4.059 -20.579 9.396 1.00 95.56 89 ARG A N 1
ATOM 683 C CA . ARG A 1 89 ? 4.213 -20.385 10.850 1.00 95.56 89 ARG A CA 1
ATOM 684 C C . ARG A 1 89 ? 3.102 -19.549 11.502 1.00 95.56 89 ARG A C 1
ATOM 686 O O . ARG A 1 89 ? 2.885 -19.682 12.703 1.00 95.56 89 ARG A O 1
ATOM 693 N N . LEU A 1 90 ? 2.420 -18.682 10.752 1.00 92.88 90 LEU A N 1
ATOM 694 C CA . LEU A 1 90 ? 1.293 -17.872 11.228 1.00 92.88 90 LEU A CA 1
ATOM 695 C C . LEU A 1 90 ? -0.055 -18.595 11.077 1.00 92.88 90 LEU A C 1
ATOM 697 O O . LEU A 1 90 ? -1.062 -18.145 11.631 1.00 92.88 90 LEU A O 1
ATOM 701 N N . GLY A 1 91 ? -0.069 -19.752 10.411 1.00 95.62 91 GLY A N 1
ATOM 702 C CA . GLY A 1 91 ? -1.229 -20.619 10.251 1.00 95.62 91 GLY A CA 1
ATOM 703 C C . GLY A 1 91 ? -1.711 -20.696 8.807 1.00 95.62 91 GLY A C 1
ATOM 704 O O . GLY A 1 91 ? -0.967 -20.425 7.870 1.00 95.62 91 GLY A O 1
ATOM 705 N N . SER A 1 92 ? -2.966 -21.117 8.636 1.00 97.50 92 SER A N 1
ATOM 706 C CA . SER A 1 92 ? -3.619 -21.166 7.321 1.00 97.50 92 SER A CA 1
ATOM 707 C C . SER A 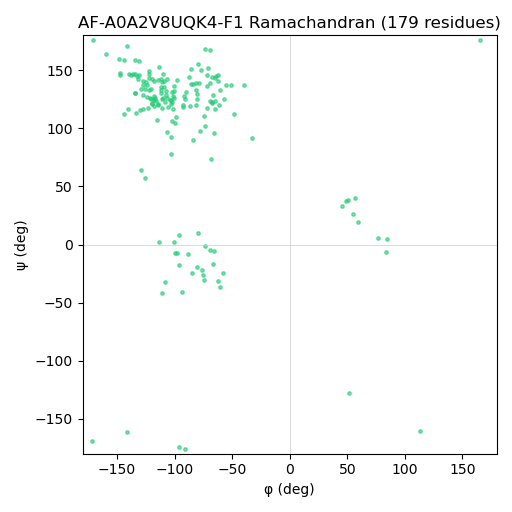1 92 ? -4.254 -19.819 6.977 1.00 97.50 92 SER A C 1
ATOM 709 O O . SER A 1 92 ? -4.658 -19.065 7.870 1.00 97.50 92 SER A O 1
ATOM 711 N N . GLY A 1 93 ? -4.335 -19.513 5.689 1.00 96.50 93 GLY A N 1
ATOM 712 C CA . GLY A 1 93 ? -4.934 -18.289 5.183 1.00 96.50 93 GLY A CA 1
ATOM 713 C C . GLY A 1 93 ? -5.068 -18.287 3.668 1.00 96.50 93 GLY A C 1
ATOM 714 O O . GLY A 1 93 ? -4.855 -19.296 2.996 1.00 96.50 93 GLY A O 1
ATOM 715 N N . THR A 1 94 ? -5.393 -17.119 3.127 1.00 96.81 94 THR A N 1
ATOM 716 C CA . THR A 1 94 ? -5.423 -16.867 1.682 1.00 96.81 94 THR A CA 1
ATOM 717 C C . THR A 1 94 ? -4.413 -15.785 1.338 1.00 96.81 94 THR A C 1
ATOM 719 O O . THR A 1 94 ? -4.433 -14.703 1.928 1.00 96.81 94 THR A O 1
ATOM 722 N N . ARG A 1 95 ? -3.548 -16.066 0.364 1.00 97.50 95 ARG A N 1
ATOM 723 C CA . ARG A 1 95 ? -2.603 -15.116 -0.218 1.00 97.50 95 ARG A CA 1
ATOM 724 C C . ARG A 1 95 ? -3.137 -14.641 -1.558 1.00 97.50 95 ARG A C 1
ATOM 726 O O . ARG A 1 95 ? -3.367 -15.448 -2.450 1.00 97.50 95 ARG A O 1
ATOM 733 N N . THR A 1 96 ? -3.306 -13.335 -1.717 1.00 98.06 96 THR A N 1
ATOM 734 C CA . THR A 1 96 ? -3.638 -12.712 -3.002 1.00 98.06 96 THR A CA 1
ATOM 735 C C . THR A 1 96 ? -2.428 -11.961 -3.525 1.00 98.06 96 THR A C 1
ATOM 737 O O . THR A 1 96 ? -1.912 -11.085 -2.845 1.00 98.06 96 THR A O 1
ATOM 740 N N . VAL A 1 97 ? -1.976 -12.307 -4.726 1.00 98.12 97 VAL A N 1
ATOM 741 C CA . VAL A 1 97 ? -0.858 -11.663 -5.416 1.00 98.12 97 VAL A CA 1
ATOM 742 C C . VAL A 1 97 ? -1.405 -10.817 -6.553 1.00 98.12 97 VAL A C 1
ATOM 744 O O . VAL A 1 97 ? -2.138 -11.316 -7.412 1.00 98.12 97 VAL A O 1
ATOM 747 N N . ILE A 1 98 ? -1.032 -9.545 -6.553 1.00 98.25 98 ILE A N 1
ATOM 748 C CA . ILE A 1 98 ? -1.457 -8.528 -7.506 1.00 98.25 98 ILE A CA 1
ATOM 749 C C . ILE A 1 98 ? -0.200 -7.980 -8.173 1.00 98.25 98 ILE A C 1
ATOM 751 O O . ILE A 1 98 ? 0.731 -7.559 -7.492 1.00 98.25 98 ILE A O 1
ATOM 755 N N . THR A 1 99 ? -0.161 -7.995 -9.497 1.00 98.50 99 THR A N 1
ATOM 756 C CA . THR A 1 99 ? 0.985 -7.537 -10.280 1.00 98.50 99 THR A CA 1
ATOM 757 C C . THR A 1 99 ? 0.544 -6.433 -11.223 1.00 98.50 99 THR A C 1
ATOM 759 O O . THR A 1 99 ? -0.444 -6.594 -11.942 1.00 98.50 99 THR A O 1
ATOM 762 N N . GLY A 1 100 ? 1.307 -5.349 -11.262 1.00 9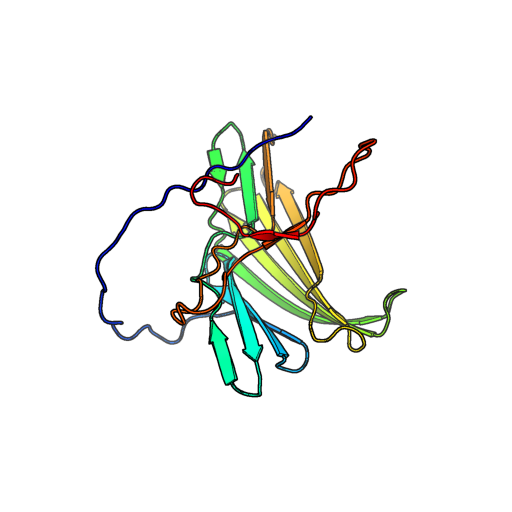8.25 100 GLY A N 1
ATOM 763 C CA . GLY A 1 100 ? 1.135 -4.262 -12.218 1.00 98.25 100 GLY A CA 1
ATOM 764 C C . GLY A 1 100 ? 2.472 -3.720 -12.696 1.00 98.25 100 GLY A C 1
ATOM 765 O O . GLY A 1 100 ? 3.534 -4.088 -12.186 1.00 98.25 100 GLY A O 1
ATOM 766 N N . THR A 1 101 ? 2.424 -2.867 -13.708 1.00 98.38 101 THR A N 1
ATOM 767 C CA . THR A 1 101 ? 3.617 -2.371 -14.403 1.00 98.38 101 THR A CA 1
ATOM 768 C C . THR A 1 101 ? 3.553 -0.869 -14.624 1.00 98.38 101 THR A C 1
ATOM 770 O O . THR A 1 101 ? 2.480 -0.324 -14.872 1.00 98.38 101 THR A O 1
ATOM 773 N N . ALA A 1 102 ? 4.714 -0.225 -14.583 1.00 97.75 102 ALA A N 1
ATOM 774 C CA . ALA A 1 102 ? 4.914 1.177 -14.917 1.00 97.75 102 ALA A CA 1
ATOM 775 C C . ALA A 1 102 ? 6.275 1.322 -15.614 1.00 97.75 102 ALA A C 1
ATOM 777 O O . ALA A 1 102 ? 7.314 1.117 -14.988 1.00 97.75 102 ALA A O 1
ATOM 778 N N . SER A 1 103 ? 6.285 1.655 -16.909 1.00 93.44 103 SER A N 1
ATOM 779 C CA . SER A 1 103 ? 7.518 1.690 -17.717 1.00 93.44 103 SER A CA 1
ATOM 780 C C . SER A 1 103 ? 8.317 0.374 -17.590 1.00 93.44 103 SER A C 1
ATOM 782 O O . SER A 1 103 ? 7.750 -0.704 -17.758 1.00 93.44 103 SER A O 1
ATOM 784 N N . SER A 1 104 ? 9.610 0.436 -17.263 1.00 95.62 104 SER A N 1
ATOM 785 C CA . SER A 1 104 ? 10.488 -0.711 -17.008 1.00 95.62 104 SER A CA 1
ATOM 786 C C . SER A 1 104 ? 10.343 -1.318 -15.608 1.00 95.62 104 SER A C 1
ATOM 788 O O . SER A 1 104 ? 11.148 -2.171 -15.234 1.00 95.62 104 SER A O 1
ATOM 790 N N . LEU A 1 105 ? 9.345 -0.928 -14.816 1.00 97.62 105 LEU A N 1
ATOM 791 C CA . LEU A 1 105 ? 9.168 -1.402 -13.448 1.00 97.62 105 LEU A CA 1
ATOM 792 C C . LEU A 1 105 ? 7.931 -2.288 -13.314 1.00 97.62 105 LEU A C 1
ATOM 794 O O . LEU A 1 105 ? 6.828 -1.925 -13.725 1.00 97.62 105 LEU A O 1
ATOM 798 N N . ARG A 1 106 ? 8.093 -3.435 -12.659 1.00 98.50 106 ARG A N 1
ATOM 799 C CA . ARG A 1 106 ? 6.986 -4.294 -12.233 1.00 98.50 106 ARG A CA 1
ATOM 800 C C . ARG A 1 106 ? 6.822 -4.201 -10.723 1.00 98.50 106 ARG A C 1
ATOM 802 O O . ARG A 1 106 ? 7.787 -4.423 -10.001 1.00 98.50 106 ARG A O 1
ATOM 809 N N . LYS A 1 107 ? 5.604 -3.934 -10.255 1.00 98.56 107 LYS A N 1
ATOM 810 C CA . LYS A 1 107 ? 5.218 -4.008 -8.841 1.00 98.56 107 LYS A CA 1
ATOM 811 C C . LYS A 1 107 ? 4.441 -5.295 -8.597 1.00 98.56 107 LYS A C 1
ATOM 813 O O . LYS A 1 107 ? 3.484 -5.582 -9.319 1.00 98.56 107 LYS A O 1
ATOM 818 N N . THR A 1 108 ? 4.818 -6.039 -7.566 1.00 98.50 108 THR A N 1
ATOM 819 C CA . THR A 1 108 ? 4.064 -7.185 -7.054 1.00 98.50 108 THR A CA 1
ATOM 820 C C . THR A 1 108 ? 3.681 -6.916 -5.607 1.00 98.50 108 THR A C 1
ATOM 822 O O . THR A 1 108 ? 4.546 -6.729 -4.760 1.00 98.50 108 THR A O 1
ATOM 825 N N . VAL A 1 109 ? 2.382 -6.913 -5.322 1.00 98.31 109 VAL A N 1
ATOM 826 C CA . VAL A 1 109 ? 1.831 -6.796 -3.970 1.00 98.31 109 VAL A CA 1
ATOM 827 C C . VAL A 1 109 ? 1.209 -8.132 -3.599 1.00 98.31 109 VAL A C 1
ATOM 829 O O . VAL A 1 109 ? 0.257 -8.579 -4.243 1.00 98.31 109 VAL A O 1
ATOM 832 N N . ALA A 1 110 ? 1.736 -8.783 -2.569 1.00 97.75 110 ALA A N 1
ATOM 833 C CA . ALA A 1 110 ? 1.114 -9.950 -1.970 1.00 97.75 110 ALA A CA 1
ATOM 834 C C . ALA A 1 110 ? 0.429 -9.558 -0.662 1.00 97.75 110 ALA A C 1
ATOM 836 O O . ALA A 1 110 ? 1.063 -9.034 0.248 1.00 97.75 110 ALA A O 1
ATOM 837 N N . VAL A 1 111 ? -0.865 -9.845 -0.564 1.00 97.69 111 VAL A N 1
ATOM 838 C CA . VAL A 1 111 ? -1.671 -9.605 0.631 1.00 97.69 111 VAL A CA 1
ATOM 839 C C . VAL A 1 111 ? -2.128 -10.942 1.192 1.00 97.69 111 VAL A C 1
ATOM 841 O O . VAL A 1 111 ? -2.814 -11.702 0.505 1.00 97.69 111 VAL A O 1
ATOM 844 N N . ILE A 1 112 ? -1.755 -11.241 2.432 1.00 96.81 112 ILE A N 1
ATOM 845 C CA . ILE A 1 112 ? -2.166 -12.457 3.134 1.00 96.81 112 ILE A CA 1
ATOM 846 C C . ILE A 1 112 ? -3.174 -12.099 4.215 1.00 96.81 112 ILE A C 1
ATOM 848 O O . ILE A 1 112 ? -2.935 -11.208 5.033 1.00 96.81 112 ILE A O 1
ATOM 852 N N . VAL A 1 113 ? -4.278 -12.839 4.254 1.00 96.06 113 VAL A N 1
ATOM 853 C CA . VAL A 1 113 ? -5.189 -12.842 5.397 1.00 96.06 113 VAL A CA 1
ATOM 854 C C . VAL A 1 113 ? -5.237 -14.241 5.993 1.00 96.06 113 VAL A C 1
ATOM 856 O O . VAL A 1 113 ? -5.625 -15.198 5.323 1.00 96.06 113 VAL A O 1
ATOM 859 N N . TYR A 1 114 ? -4.837 -14.355 7.259 1.00 95.88 114 TYR A N 1
ATOM 860 C CA . TYR A 1 114 ? -4.847 -15.616 8.001 1.00 95.88 114 TYR A CA 1
ATOM 861 C C . TYR A 1 114 ? -6.198 -15.860 8.671 1.00 95.88 114 TYR A C 1
ATOM 863 O O . TYR A 1 114 ? -6.802 -14.943 9.231 1.00 95.88 114 TYR A O 1
ATOM 871 N N . ASP A 1 115 ? -6.628 -17.119 8.730 1.00 94.19 115 ASP A N 1
ATOM 872 C CA . ASP A 1 115 ? -7.919 -17.506 9.315 1.00 94.19 115 ASP A CA 1
ATOM 873 C C . ASP A 1 115 ? -8.032 -17.175 10.803 1.00 94.19 115 ASP A C 1
ATOM 875 O O . ASP A 1 115 ? -9.130 -16.881 11.297 1.00 94.19 115 ASP A O 1
ATOM 879 N N . ARG A 1 116 ? -6.890 -17.228 11.503 1.00 94.06 116 ARG A N 1
ATOM 880 C CA . ARG A 1 116 ? -6.734 -16.868 12.918 1.00 94.06 116 ARG A CA 1
ATOM 881 C C . ARG A 1 116 ? -6.712 -15.350 13.135 1.00 94.06 116 ARG A C 1
ATOM 883 O O . ARG A 1 116 ? -7.041 -14.896 14.226 1.00 94.06 116 ARG A O 1
ATOM 890 N N . PHE A 1 117 ? -6.388 -14.569 12.104 1.00 92.75 117 PHE A N 1
ATOM 891 C CA . PHE A 1 117 ? -6.279 -13.109 12.163 1.00 92.75 117 PHE A CA 1
ATOM 892 C C . PHE A 1 117 ? -7.153 -12.432 11.096 1.00 92.75 117 PHE A C 1
ATOM 894 O O . PHE A 1 117 ? -6.657 -11.626 10.311 1.00 92.75 117 PHE A O 1
ATOM 901 N N . PRO A 1 118 ? -8.475 -12.688 11.069 1.00 88.12 118 PRO A N 1
ATOM 902 C CA . PRO A 1 118 ? -9.347 -12.231 9.983 1.00 88.12 118 PRO A CA 1
ATOM 903 C C . PRO A 1 118 ? -9.550 -10.708 9.946 1.00 88.12 118 PRO A C 1
ATOM 905 O O . PRO A 1 118 ? -10.210 -10.198 9.051 1.00 88.12 118 PRO A O 1
ATOM 908 N N . ARG A 1 119 ? -9.012 -9.980 10.932 1.00 90.44 119 ARG A N 1
ATOM 909 C CA . ARG A 1 119 ? -9.041 -8.513 11.033 1.00 90.44 119 ARG A CA 1
ATOM 910 C C . ARG A 1 119 ? -7.731 -7.856 10.591 1.00 90.44 119 ARG A C 1
ATOM 912 O O . ARG A 1 119 ? -7.605 -6.644 10.713 1.00 90.44 119 ARG A O 1
ATOM 919 N N . MET A 1 120 ? -6.760 -8.640 10.129 1.00 92.12 120 MET A N 1
ATOM 920 C CA . MET A 1 120 ? -5.439 -8.168 9.723 1.00 92.12 120 MET A CA 1
ATOM 921 C C . MET A 1 120 ? -5.146 -8.599 8.288 1.00 92.12 120 MET A C 1
ATOM 923 O O . MET A 1 120 ? -5.433 -9.731 7.900 1.00 92.12 120 MET A O 1
ATOM 927 N N . ALA A 1 121 ? -4.540 -7.693 7.527 1.00 93.69 121 ALA A N 1
ATOM 928 C CA . ALA A 1 121 ? -3.990 -7.961 6.208 1.00 93.69 121 ALA A CA 1
ATOM 929 C C . ALA A 1 121 ? -2.475 -7.737 6.268 1.00 93.69 121 ALA A C 1
ATOM 931 O O . ALA A 1 121 ? -2.018 -6.684 6.711 1.00 93.69 121 ALA A O 1
ATOM 932 N N . PHE A 1 122 ? -1.708 -8.742 5.862 1.00 95.19 122 PHE A N 1
ATOM 933 C CA . PHE A 1 122 ? -0.248 -8.711 5.854 1.00 95.19 122 PHE A CA 1
ATOM 934 C C . PHE A 1 122 ? 0.226 -8.450 4.433 1.00 95.19 122 PHE A C 1
ATOM 936 O O . PHE A 1 122 ? -0.192 -9.163 3.524 1.00 95.19 122 PHE A O 1
ATOM 943 N N . PHE A 1 123 ? 1.082 -7.450 4.249 1.00 96.56 123 PHE A N 1
ATOM 944 C CA . PHE A 1 123 ? 1.540 -7.018 2.934 1.00 96.56 123 PHE A CA 1
ATOM 945 C C . PHE A 1 123 ? 3.013 -7.342 2.729 1.00 96.56 123 PHE A C 1
ATOM 947 O O . PHE A 1 123 ? 3.834 -7.136 3.621 1.00 96.56 123 PHE A O 1
ATOM 954 N N . ASP A 1 124 ? 3.320 -7.786 1.520 1.00 96.56 124 ASP A N 1
ATOM 955 C CA . ASP A 1 124 ? 4.662 -7.890 0.968 1.00 96.56 124 ASP A CA 1
ATOM 956 C C . ASP A 1 124 ? 4.666 -7.168 -0.386 1.00 96.56 124 ASP A C 1
ATOM 958 O O . ASP A 1 124 ? 3.764 -7.378 -1.204 1.00 96.56 124 ASP A O 1
ATOM 962 N N . VAL A 1 125 ? 5.622 -6.264 -0.587 1.00 97.81 125 VAL A N 1
ATOM 963 C CA . VAL A 1 125 ? 5.686 -5.370 -1.748 1.00 97.81 125 VAL A CA 1
ATOM 964 C C . VAL A 1 125 ? 7.061 -5.507 -2.377 1.00 97.81 125 VAL A C 1
ATOM 966 O O . VAL A 1 125 ? 8.070 -5.146 -1.775 1.00 97.81 125 VAL A O 1
ATOM 969 N N . GLU A 1 126 ? 7.079 -5.981 -3.615 1.00 98.31 126 GLU A N 1
ATOM 970 C CA . GLU A 1 126 ? 8.288 -6.159 -4.406 1.00 98.31 126 GLU A CA 1
ATOM 971 C C . GLU A 1 126 ? 8.240 -5.274 -5.652 1.00 98.31 126 GLU A C 1
ATOM 973 O O . GLU A 1 126 ? 7.208 -5.166 -6.323 1.00 98.31 126 GLU A O 1
ATOM 978 N N . TYR A 1 127 ? 9.387 -4.689 -5.993 1.00 9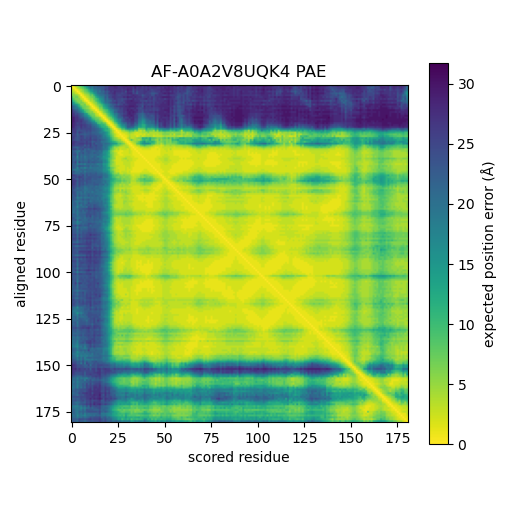8.19 127 TYR A N 1
ATOM 979 C CA . TYR A 1 127 ? 9.604 -3.985 -7.248 1.00 98.19 127 TYR A CA 1
ATOM 980 C C . TYR A 1 127 ? 10.714 -4.682 -8.037 1.00 98.19 127 TYR A C 1
ATOM 982 O O . TYR A 1 127 ? 11.825 -4.840 -7.537 1.00 98.19 127 TYR A O 1
ATOM 990 N N . THR A 1 128 ? 10.434 -5.079 -9.278 1.00 98.12 128 THR A N 1
ATOM 991 C CA . THR A 1 128 ? 11.426 -5.669 -10.185 1.00 98.12 128 THR A CA 1
ATOM 992 C C . THR A 1 128 ? 11.729 -4.709 -11.333 1.00 98.12 128 THR A C 1
ATOM 994 O O . THR A 1 128 ? 10.813 -4.330 -12.068 1.00 98.12 128 THR A O 1
ATOM 997 N N . ASN A 1 129 ? 13.005 -4.369 -11.545 1.00 97.81 129 ASN A N 1
ATOM 998 C CA . ASN A 1 129 ? 13.447 -3.756 -12.799 1.00 97.81 129 ASN A CA 1
ATOM 999 C C . ASN A 1 129 ? 13.360 -4.797 -13.926 1.00 97.81 129 ASN A C 1
ATOM 1001 O O . ASN A 1 129 ? 13.923 -5.883 -13.829 1.00 97.81 129 ASN A O 1
ATOM 1005 N N . THR A 1 130 ? 12.623 -4.469 -14.977 1.00 97.75 130 THR A N 1
ATOM 1006 C CA . THR A 1 130 ? 12.397 -5.303 -16.167 1.00 97.75 130 THR A CA 1
ATOM 1007 C C . THR A 1 130 ? 13.016 -4.700 -17.430 1.00 97.75 130 THR A C 1
ATOM 1009 O O . THR A 1 130 ? 12.871 -5.263 -18.512 1.00 97.75 130 THR A O 1
ATOM 1012 N N . GLY A 1 131 ? 13.692 -3.555 -17.301 1.00 96.06 131 GLY A N 1
ATOM 1013 C CA . GLY A 1 131 ? 14.431 -2.910 -18.380 1.00 96.06 131 GLY A CA 1
ATOM 1014 C C . GLY A 1 131 ? 15.893 -3.348 -18.442 1.00 96.06 131 GLY A C 1
ATOM 1015 O O . GLY A 1 131 ? 16.346 -4.202 -17.686 1.00 96.06 131 GLY A O 1
ATOM 1016 N N . MET A 1 132 ? 16.637 -2.721 -19.354 1.00 96.25 132 MET A N 1
ATOM 1017 C CA . MET A 1 132 ? 18.067 -2.988 -19.572 1.00 96.25 132 MET A CA 1
ATOM 1018 C C . MET A 1 132 ? 18.993 -1.988 -18.866 1.00 96.25 132 MET A C 1
ATOM 1020 O O . MET A 1 132 ? 20.206 -2.153 -18.901 1.00 96.25 132 MET A O 1
ATOM 1024 N N . SER A 1 133 ? 18.437 -0.933 -18.270 1.00 95.38 133 SER A N 1
ATOM 1025 C CA . SER A 1 133 ? 19.199 0.126 -17.603 1.00 95.38 133 SER A CA 1
ATOM 1026 C C . SER A 1 133 ? 18.999 0.064 -16.099 1.00 95.38 133 SER A C 1
ATOM 1028 O O . SER A 1 133 ? 17.905 -0.263 -15.630 1.00 95.38 133 SER A O 1
ATOM 1030 N N . ASP A 1 134 ? 20.037 0.431 -15.355 1.00 95.50 134 ASP A N 1
ATOM 1031 C CA . ASP A 1 134 ? 19.966 0.546 -13.904 1.00 95.50 134 ASP A CA 1
ATOM 1032 C C . ASP A 1 134 ? 18.958 1.625 -13.486 1.00 95.50 134 ASP A C 1
ATOM 1034 O O . ASP A 1 134 ? 18.862 2.693 -14.095 1.00 95.50 134 ASP A O 1
ATOM 1038 N N . LEU A 1 135 ? 18.204 1.338 -12.423 1.00 95.44 135 LEU A N 1
ATOM 1039 C CA . LEU A 1 135 ? 17.225 2.252 -11.837 1.00 95.44 135 LEU A CA 1
ATOM 1040 C C . LEU A 1 135 ? 17.682 2.633 -10.422 1.00 95.44 135 LEU A C 1
ATOM 1042 O O . LEU A 1 135 ? 17.597 1.797 -9.519 1.00 95.44 135 LEU A O 1
ATOM 1046 N N . PRO A 1 136 ? 18.161 3.868 -10.185 1.00 95.69 136 PRO A N 1
ATOM 1047 C CA . PRO A 1 136 ? 18.586 4.283 -8.856 1.00 95.69 136 PRO A CA 1
ATOM 1048 C C . PRO A 1 136 ? 17.361 4.524 -7.967 1.00 95.69 136 PRO A C 1
ATOM 1050 O O . PRO A 1 136 ? 16.606 5.480 -8.158 1.00 95.69 136 PRO A O 1
ATOM 1053 N N . VAL A 1 137 ? 17.170 3.650 -6.978 1.00 96.62 137 VAL A N 1
ATOM 1054 C CA . VAL A 1 137 ? 16.093 3.756 -5.986 1.00 96.62 137 VAL A CA 1
ATOM 1055 C C . VAL A 1 137 ? 16.501 4.745 -4.896 1.00 96.62 137 VAL A C 1
ATOM 1057 O O . VAL A 1 137 ? 17.486 4.534 -4.193 1.00 96.62 137 VAL A O 1
ATOM 1060 N N . ASN A 1 138 ? 15.731 5.818 -4.724 1.00 97.06 138 ASN A N 1
ATOM 1061 C CA . ASN A 1 138 ? 15.973 6.824 -3.685 1.00 97.06 138 ASN A CA 1
ATOM 1062 C C . ASN A 1 138 ? 15.143 6.590 -2.417 1.00 97.06 138 ASN A C 1
ATOM 1064 O O . ASN A 1 138 ? 15.449 7.159 -1.373 1.00 97.06 138 ASN A O 1
ATOM 1068 N N . GLY A 1 139 ? 14.080 5.791 -2.499 1.00 97.25 139 GLY A N 1
ATOM 1069 C CA . GLY A 1 139 ? 13.235 5.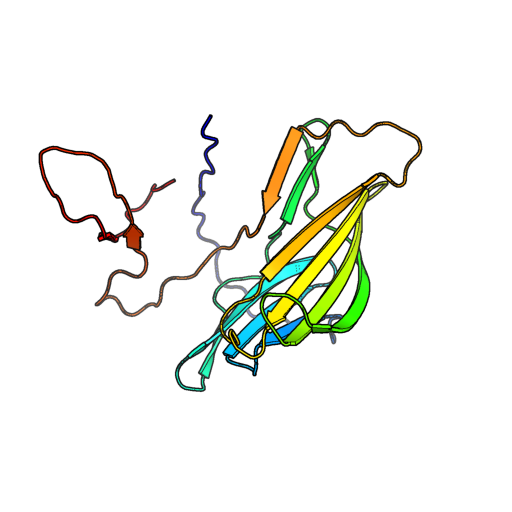461 -1.358 1.00 97.25 139 GLY A CA 1
ATOM 1070 C C . GLY A 1 139 ? 11.915 4.833 -1.778 1.00 97.25 139 GLY A C 1
ATOM 1071 O O . GLY A 1 139 ? 11.612 4.717 -2.965 1.00 97.25 139 GLY A O 1
ATOM 1072 N N . TRP A 1 140 ? 11.124 4.432 -0.791 1.00 97.19 140 TRP A N 1
ATOM 1073 C CA . TRP A 1 140 ? 9.780 3.910 -0.997 1.00 97.19 140 TRP A CA 1
ATOM 1074 C C . TRP A 1 140 ? 8.882 4.253 0.194 1.00 97.19 140 TRP A C 1
ATOM 1076 O O . TRP A 1 140 ? 9.352 4.537 1.297 1.00 97.19 140 TRP A O 1
ATOM 1086 N N . THR A 1 141 ? 7.576 4.223 -0.033 1.00 96.81 141 THR A N 1
ATOM 1087 C CA . THR A 1 141 ? 6.531 4.369 0.982 1.00 96.81 141 THR A CA 1
ATOM 1088 C C . THR A 1 141 ? 5.552 3.218 0.815 1.00 96.81 141 THR A C 1
ATOM 1090 O O . THR A 1 141 ? 5.144 2.927 -0.305 1.00 96.81 141 THR A O 1
ATOM 1093 N N . ASN A 1 142 ? 5.173 2.577 1.921 1.00 95.19 142 ASN A N 1
ATOM 1094 C CA . ASN A 1 142 ? 4.207 1.480 1.940 1.00 95.19 142 ASN A CA 1
ATOM 1095 C C . ASN A 1 142 ? 3.043 1.831 2.868 1.00 95.19 142 ASN A C 1
ATOM 1097 O O . ASN A 1 142 ? 3.253 2.483 3.892 1.00 95.19 142 ASN A O 1
ATOM 1101 N N . GLN A 1 143 ? 1.848 1.328 2.553 1.00 93.94 143 GLN A N 1
ATOM 1102 C CA . GLN A 1 143 ? 0.636 1.525 3.354 1.00 93.94 143 GLN A CA 1
ATOM 1103 C C . GLN A 1 143 ? 0.282 3.009 3.591 1.00 93.94 143 GLN A C 1
ATOM 1105 O O . GLN A 1 143 ? -0.147 3.393 4.681 1.00 93.94 143 GLN A O 1
ATOM 1110 N N . HIS A 1 144 ? 0.455 3.855 2.569 1.00 95.00 144 HIS A N 1
ATOM 1111 C CA . HIS A 1 144 ? 0.067 5.265 2.607 1.00 95.00 144 HIS A CA 1
ATOM 1112 C C . HIS A 1 144 ? -1.450 5.426 2.413 1.00 95.00 144 HIS A C 1
ATOM 1114 O O . HIS A 1 144 ? -1.956 5.420 1.290 1.00 95.00 144 HIS A O 1
ATOM 1120 N N . TYR A 1 145 ? -2.177 5.569 3.522 1.00 91.25 145 TYR A N 1
ATOM 1121 C CA . TYR A 1 145 ? -3.629 5.749 3.519 1.00 91.25 145 TYR A CA 1
ATOM 1122 C C . TYR A 1 145 ? -4.045 7.040 4.208 1.00 91.25 145 TYR A C 1
ATOM 1124 O O . TYR A 1 145 ? -3.533 7.398 5.268 1.00 91.25 145 TYR A O 1
ATOM 1132 N N . SER A 1 146 ? -5.076 7.673 3.654 1.00 85.25 146 SER A N 1
ATOM 1133 C CA . SER A 1 146 ? -5.848 8.693 4.360 1.00 85.25 146 SER A CA 1
ATOM 1134 C C . SER A 1 146 ? -7.033 8.043 5.065 1.00 85.25 146 SER A C 1
ATOM 1136 O O . SER A 1 146 ? -7.814 7.332 4.437 1.00 85.25 146 SER A O 1
ATOM 1138 N N . ILE A 1 147 ? -7.187 8.293 6.366 1.00 84.31 147 ILE A N 1
ATOM 1139 C CA . ILE A 1 147 ? -8.322 7.792 7.148 1.00 84.31 147 ILE A CA 1
ATOM 1140 C C . ILE A 1 147 ? -9.220 8.968 7.517 1.00 84.31 147 ILE A C 1
ATOM 1142 O O . ILE A 1 147 ? -8.772 9.948 8.111 1.00 84.31 147 ILE A O 1
ATOM 1146 N N . SER A 1 148 ? -10.503 8.870 7.184 1.00 81.12 148 SER A N 1
ATOM 1147 C CA . SER A 1 148 ? -11.490 9.889 7.540 1.00 81.12 148 SER A CA 1
ATOM 1148 C C . SER A 1 148 ? -11.953 9.729 8.987 1.00 81.12 148 SER A C 1
ATOM 1150 O O . SER A 1 148 ? -12.395 8.653 9.395 1.00 81.12 148 SER A O 1
ATOM 1152 N N . ALA A 1 149 ? -11.918 10.818 9.757 1.00 75.88 149 ALA A N 1
ATOM 1153 C CA . ALA A 1 149 ? -12.538 10.865 11.077 1.00 75.88 149 ALA A CA 1
ATOM 1154 C C . ALA A 1 149 ? -14.059 10.658 10.976 1.00 75.88 149 ALA A C 1
ATOM 1156 O O . ALA A 1 149 ? -14.705 11.111 10.028 1.00 75.88 149 ALA A O 1
ATOM 1157 N N . SER A 1 150 ? -14.655 10.001 11.975 1.00 68.12 150 SER A N 1
ATOM 1158 C CA . SER A 1 150 ? -16.116 9.992 12.099 1.00 68.12 150 SER A CA 1
ATOM 1159 C C . SER A 1 150 ? -16.614 11.402 12.437 1.00 68.12 150 SER A C 1
ATOM 1161 O O . SER A 1 150 ? -15.975 12.110 13.212 1.00 68.12 150 SER A O 1
ATOM 1163 N N . THR A 1 151 ? -17.769 11.794 11.906 1.00 61.16 151 THR A N 1
ATOM 1164 C CA . THR A 1 151 ? -18.383 13.113 12.143 1.00 61.16 151 THR A CA 1
ATOM 1165 C C . THR A 1 151 ? -18.997 13.271 13.541 1.00 61.16 151 THR A C 1
ATOM 1167 O O . THR A 1 151 ? -19.508 14.341 13.864 1.00 61.16 151 THR A O 1
ATOM 1170 N N . SER A 1 152 ? -18.948 12.237 14.390 1.00 62.25 152 SER A N 1
ATOM 1171 C CA . SER A 1 152 ? -19.417 12.314 15.776 1.00 62.25 152 SER A CA 1
ATOM 1172 C C . SER A 1 152 ? -18.424 13.113 16.625 1.00 62.25 152 SER A C 1
ATOM 1174 O O . SER A 1 152 ? -17.370 12.616 17.019 1.00 62.25 152 SER A O 1
ATOM 1176 N N . ALA A 1 153 ? -18.772 14.369 16.903 1.00 54.84 153 ALA A N 1
ATOM 1177 C CA . ALA A 1 153 ? -17.928 15.355 17.578 1.00 54.84 153 ALA A CA 1
ATOM 1178 C C . ALA A 1 153 ? -17.583 15.037 19.050 1.00 54.84 153 ALA A C 1
ATOM 1180 O O . ALA A 1 153 ? -16.804 15.764 19.662 1.00 54.84 153 ALA A O 1
ATOM 1181 N N . ALA A 1 154 ? -18.147 13.975 19.636 1.00 59.56 154 ALA A N 1
ATOM 1182 C CA . ALA A 1 154 ? -17.995 13.684 21.061 1.00 59.56 154 ALA A CA 1
ATOM 1183 C C . ALA A 1 154 ? -16.670 12.985 21.428 1.00 59.56 154 ALA A C 1
ATOM 1185 O O . ALA A 1 154 ? -16.276 13.014 22.592 1.00 59.56 154 ALA A O 1
ATOM 1186 N N . GLN A 1 155 ? -15.969 12.356 20.477 1.00 63.28 155 GLN A N 1
ATOM 1187 C CA . GLN A 1 155 ? -14.743 11.596 20.757 1.00 63.28 155 GLN A CA 1
ATOM 1188 C C . GLN A 1 155 ? -13.609 11.944 19.789 1.00 63.28 155 GLN A C 1
ATOM 1190 O O . GLN A 1 155 ? -13.821 12.201 18.604 1.00 63.28 155 GLN A O 1
ATOM 1195 N N . ARG A 1 156 ? -12.372 11.938 20.303 1.00 73.06 156 ARG A N 1
ATOM 1196 C CA . ARG A 1 156 ? -11.163 12.130 19.490 1.00 73.06 156 ARG A CA 1
ATOM 1197 C C . ARG A 1 156 ? -11.024 10.955 18.523 1.00 73.06 156 ARG A C 1
ATOM 1199 O O . ARG A 1 156 ? -10.974 9.806 18.952 1.00 73.06 156 ARG A O 1
ATOM 1206 N N . ALA A 1 157 ? -10.952 11.265 17.230 1.00 78.88 157 ALA A N 1
ATOM 1207 C CA . ALA A 1 157 ? -10.970 10.262 16.168 1.00 78.88 157 ALA A CA 1
ATOM 1208 C C . ALA A 1 157 ? -9.652 9.487 16.020 1.00 78.88 157 ALA A C 1
ATOM 1210 O O . ALA A 1 157 ? -9.666 8.348 15.564 1.00 78.88 157 ALA A O 1
ATOM 1211 N N . PHE A 1 158 ? -8.527 10.091 16.412 1.00 85.19 158 PHE A N 1
ATOM 1212 C CA . PHE A 1 158 ? -7.203 9.499 16.261 1.00 85.19 158 PHE A CA 1
ATOM 1213 C C . PHE A 1 158 ? -6.348 9.727 17.499 1.00 85.19 158 PHE A C 1
ATOM 1215 O O . PHE A 1 158 ? -6.419 10.780 18.141 1.00 85.19 158 PHE A O 1
ATOM 1222 N N . TRP A 1 159 ? -5.514 8.736 17.789 1.00 88.69 159 TRP A N 1
ATOM 1223 C CA . TRP A 1 159 ? -4.648 8.678 18.956 1.00 88.69 159 TRP A CA 1
ATOM 1224 C C . TRP A 1 159 ? -3.264 8.198 18.529 1.00 88.69 159 TRP A C 1
ATOM 1226 O O . TRP A 1 159 ? -3.145 7.378 17.619 1.00 88.69 159 TRP A O 1
ATOM 1236 N N . SER A 1 160 ? -2.230 8.689 19.197 1.00 88.06 160 SER A N 1
ATOM 1237 C CA . SER A 1 160 ? -0.858 8.204 19.066 1.00 88.06 160 SER A CA 1
ATOM 1238 C C . SER A 1 160 ? -0.398 7.585 20.374 1.00 88.06 160 SER A C 1
ATOM 1240 O O . SER A 1 160 ? -0.666 8.139 21.441 1.00 88.06 160 SER A O 1
ATOM 1242 N N . TYR A 1 161 ? 0.353 6.493 20.275 1.00 87.12 161 TYR A N 1
ATOM 1243 C CA . TYR A 1 161 ? 1.121 5.961 21.391 1.00 87.12 161 TYR A CA 1
ATOM 1244 C C . TYR A 1 161 ? 2.546 6.528 21.353 1.00 87.12 161 TYR A C 1
ATOM 1246 O O . TYR A 1 161 ? 3.250 6.355 20.361 1.00 87.12 161 TYR A O 1
ATOM 1254 N N . GLN A 1 162 ? 2.952 7.231 22.408 1.00 85.50 162 GLN A N 1
ATOM 1255 C CA . GLN A 1 162 ? 4.213 7.975 22.506 1.00 85.50 162 GLN A CA 1
ATOM 1256 C C . GLN A 1 162 ? 4.960 7.601 23.793 1.00 85.50 162 GLN A C 1
ATOM 1258 O O . GLN A 1 162 ? 5.124 8.412 24.704 1.00 85.50 162 GLN A O 1
ATOM 1263 N N . SER A 1 163 ? 5.382 6.342 23.899 1.00 80.81 163 SER A N 1
ATOM 1264 C CA . SER A 1 163 ? 6.201 5.890 25.027 1.00 80.81 163 SER A CA 1
ATOM 1265 C C . SER A 1 163 ? 7.621 6.449 24.966 1.00 80.81 163 SER A C 1
ATOM 1267 O O . SER A 1 163 ? 8.183 6.623 23.885 1.00 80.81 163 SER A O 1
ATOM 1269 N N . GLY A 1 164 ? 8.249 6.606 26.128 1.00 80.62 164 GLY A N 1
ATOM 1270 C CA . GLY A 1 164 ? 9.677 6.885 26.235 1.00 80.62 164 GLY A CA 1
ATOM 1271 C C . GLY A 1 164 ? 10.222 6.527 27.614 1.00 80.62 164 GLY A C 1
ATOM 1272 O O . GLY A 1 164 ? 9.462 6.333 28.564 1.00 80.62 164 GLY A O 1
ATOM 1273 N N . CYS A 1 165 ? 11.546 6.434 27.719 1.00 76.44 165 CYS A N 1
ATOM 1274 C CA . CYS A 1 165 ? 12.232 6.228 28.991 1.00 76.44 165 CYS A CA 1
ATOM 1275 C C . CYS A 1 165 ? 12.419 7.582 29.683 1.00 76.44 165 CYS A C 1
ATOM 1277 O O . CYS A 1 165 ? 13.416 8.265 29.462 1.00 76.44 165 CYS A O 1
ATOM 1279 N N . TYR A 1 166 ? 11.443 7.976 30.496 1.00 74.69 166 TYR A N 1
ATOM 1280 C CA . TYR A 1 166 ? 11.478 9.207 31.283 1.00 74.69 166 TYR A CA 1
ATOM 1281 C C . TYR A 1 166 ? 11.325 8.878 32.773 1.00 74.69 166 TYR A C 1
ATOM 1283 O O . TYR A 1 166 ? 10.602 7.948 33.130 1.00 74.69 166 TYR A O 1
ATOM 1291 N N . GLU A 1 167 ? 11.967 9.657 33.651 1.00 73.31 167 GLU A N 1
ATOM 1292 C CA . GLU A 1 167 ? 11.764 9.545 35.108 1.00 73.31 167 GLU A CA 1
ATOM 1293 C C . GLU A 1 167 ? 10.300 9.819 35.489 1.00 73.31 167 GLU A C 1
ATOM 1295 O O . GLU A 1 167 ? 9.721 9.163 36.356 1.00 73.31 167 GLU A O 1
ATOM 1300 N N . LYS A 1 168 ? 9.665 10.759 34.780 1.00 72.00 168 LYS A N 1
ATOM 1301 C CA . LYS A 1 168 ? 8.231 11.037 34.867 1.00 72.00 168 LYS A CA 1
ATOM 1302 C C . LYS A 1 168 ? 7.451 10.041 34.003 1.00 72.00 168 LYS A C 1
ATOM 1304 O O . LYS A 1 168 ? 7.832 9.790 32.867 1.00 72.00 168 LYS A O 1
ATOM 1309 N N . ARG A 1 169 ? 6.312 9.540 34.498 1.00 71.56 169 ARG A N 1
ATOM 1310 C CA . ARG A 1 169 ? 5.391 8.653 33.757 1.00 71.56 169 ARG A CA 1
ATOM 1311 C C . ARG A 1 169 ? 4.146 9.416 33.273 1.00 71.56 169 ARG A C 1
ATOM 1313 O O . ARG A 1 169 ? 3.115 9.349 33.941 1.00 71.56 169 ARG A O 1
ATOM 1320 N N . PRO A 1 170 ? 4.230 10.217 32.193 1.00 81.94 170 PRO A N 1
ATOM 1321 C CA . PRO A 1 170 ? 3.049 10.851 31.612 1.00 81.94 170 PRO A CA 1
ATOM 1322 C C . PRO A 1 170 ? 2.137 9.808 30.951 1.00 81.94 170 PRO A C 1
ATOM 1324 O O . PRO A 1 170 ? 2.552 8.674 30.725 1.00 81.94 170 PRO A O 1
ATOM 1327 N N . ASP A 1 171 ? 0.911 10.211 30.609 1.00 82.31 171 ASP A N 1
ATOM 1328 C CA . ASP A 1 171 ? 0.073 9.416 29.710 1.00 82.31 171 ASP A CA 1
ATOM 1329 C C . ASP A 1 171 ? 0.778 9.263 28.354 1.00 82.31 171 ASP A C 1
ATOM 1331 O O . ASP A 1 171 ? 1.313 10.229 27.802 1.00 82.31 171 ASP A O 1
ATOM 1335 N N . TRP A 1 172 ? 0.806 8.037 27.845 1.00 82.81 172 TRP A N 1
ATOM 1336 C CA . TRP A 1 172 ? 1.450 7.687 26.584 1.00 82.81 172 TRP A CA 1
ATOM 1337 C C . TRP A 1 172 ? 0.452 7.566 25.438 1.00 82.81 172 TRP A C 1
ATOM 1339 O O . TRP A 1 172 ? 0.882 7.428 24.297 1.00 82.81 172 TRP A O 1
ATOM 1349 N N . VAL A 1 173 ? -0.857 7.625 25.703 1.00 87.19 173 VAL A N 1
ATOM 1350 C CA . VAL A 1 173 ? -1.908 7.581 24.682 1.00 87.19 173 VAL A CA 1
ATOM 1351 C C . VAL A 1 173 ? -2.501 8.977 24.531 1.00 87.19 173 VAL A C 1
ATOM 1353 O O . VAL A 1 173 ? -3.376 9.400 25.280 1.00 87.19 173 VAL A O 1
ATOM 1356 N N . LEU A 1 174 ? -2.011 9.717 23.539 1.00 87.88 174 LEU A N 1
ATOM 1357 C CA . LEU A 1 174 ? -2.370 11.121 23.346 1.00 87.88 174 LEU A CA 1
ATOM 1358 C C . LEU A 1 174 ? -3.249 11.305 22.107 1.00 87.88 174 LEU A C 1
ATOM 1360 O O . LEU A 1 174 ? -3.004 10.664 21.081 1.00 87.88 174 LEU A O 1
ATOM 1364 N N . PRO A 1 175 ? -4.265 12.185 22.157 1.00 87.19 175 PRO A N 1
ATOM 1365 C CA . PRO A 1 175 ? -5.079 12.473 20.989 1.00 87.19 175 PRO A CA 1
ATOM 1366 C C . PRO A 1 175 ? -4.256 13.236 19.949 1.00 87.19 175 PRO A C 1
ATOM 1368 O O . PRO A 1 175 ? -3.519 14.168 20.290 1.00 87.19 175 PRO A O 1
ATOM 1371 N N . LEU A 1 176 ? -4.427 12.888 18.672 1.00 86.69 176 LEU A N 1
ATOM 1372 C CA . LEU A 1 176 ? -3.756 13.608 17.594 1.00 86.69 176 LEU A CA 1
ATOM 1373 C C . LEU A 1 176 ? -4.254 15.053 17.501 1.00 86.69 176 LEU A C 1
ATOM 1375 O O . LEU A 1 176 ? -5.441 15.355 17.679 1.00 86.69 176 LEU A O 1
ATOM 1379 N N . LYS A 1 177 ? -3.317 15.947 17.188 1.00 84.00 177 LYS A N 1
ATOM 1380 C CA . LYS A 1 177 ? -3.564 17.365 16.928 1.00 84.00 177 LYS A CA 1
ATOM 1381 C C . LYS A 1 177 ? -3.267 17.672 15.456 1.00 84.00 177 LYS A C 1
ATOM 1383 O O . LYS A 1 177 ? -2.443 16.982 14.855 1.00 84.00 177 LYS A O 1
ATOM 1388 N N . PRO A 1 178 ? -3.909 18.696 14.869 1.00 83.94 178 PRO A N 1
ATOM 1389 C CA . PRO A 1 178 ? -3.544 19.171 13.538 1.00 83.94 178 PRO A CA 1
ATOM 1390 C C . PRO A 1 178 ? -2.038 19.449 13.438 1.00 83.94 178 PRO A C 1
ATOM 1392 O O . PRO A 1 178 ? -1.459 20.017 14.362 1.00 83.94 178 PRO A O 1
ATOM 1395 N N . GLY A 1 179 ? -1.422 19.041 12.327 1.00 82.62 179 GLY A N 1
ATOM 1396 C CA . GLY A 1 179 ? 0.013 19.219 12.085 1.00 82.62 179 GLY A CA 1
ATOM 1397 C C . GLY A 1 179 ? 0.919 18.142 12.687 1.00 82.62 179 GLY A C 1
ATOM 1398 O O . GLY A 1 179 ? 2.129 18.279 12.572 1.00 82.62 179 GLY A O 1
ATOM 1399 N N . PHE A 1 180 ? 0.371 17.086 13.296 1.00 77.38 180 PHE A N 1
ATOM 1400 C CA . PHE A 1 180 ? 1.146 15.915 13.719 1.00 77.38 180 PHE A CA 1
ATOM 1401 C C . PHE A 1 180 ? 1.700 15.154 12.498 1.00 77.38 180 PHE A C 1
ATOM 1403 O O . PHE A 1 180 ? 0.929 14.849 11.587 1.00 77.38 180 PHE A O 1
ATOM 1410 N N . HIS A 1 181 ? 3.007 14.876 12.481 1.00 68.56 181 HIS A N 1
ATOM 1411 C CA . HIS A 1 181 ? 3.749 14.231 11.390 1.00 68.56 181 HIS A CA 1
ATOM 1412 C C . HIS A 1 181 ? 4.889 13.363 11.933 1.00 68.56 181 HIS A C 1
ATOM 1414 O O . HIS A 1 181 ? 5.352 13.649 13.061 1.00 68.56 181 HIS A O 1
#

Radius of gyration: 18.99 Å; Cα contacts (8 Å, |Δi|>4): 328; chains: 1; bounding box: 42×44×55 Å

Foldseek 3Di:
DDDDDWDDDDDDDDDDDDDDPPFPKDWDALVNQWIWIAGQQRFIFIWGQDPNDIDTFADRFQQKWWAWPNDIDRGFGWDDKDKDWDQDPVGTWIWIWTWTDDVQKIKIWIWTAHNVRSNDIDIDIDIDRNDPDDTDTPDMGHRDGDGDFDPPPPDQRDWAQQDDPDPDDDDRTGRDDPGDD

Mean predicted aligned error: 9.98 Å

Solvent-accessible surface area (backbone atoms only — not comparable to full-atom values): 11105 Å² total; per-residue (Å²): 137,89,83,86,66,85,83,84,90,78,92,76,83,91,74,81,87,74,89,74,72,93,65,74,62,48,77,49,66,16,90,73,35,27,34,43,39,28,44,54,40,54,21,31,30,50,33,38,38,57,97,87,40,81,39,77,38,37,67,75,33,55,20,53,35,40,25,45,80,86,41,79,50,46,66,22,48,56,74,48,75,50,73,44,80,42,76,58,98,90,42,50,30,43,34,34,42,37,33,22,39,43,92,48,34,34,41,38,41,36,41,34,26,31,72,90,41,33,81,46,78,45,80,46,80,47,79,44,81,71,55,93,67,91,76,59,72,76,48,71,46,73,80,48,74,64,73,66,68,72,88,61,86,87,58,82,75,49,71,44,81,62,80,77,97,55,98,67,84,71,88,35,76,42,69,67,56,91,88,74,105

pLDDT: mean 82.7, std 21.89, range [22.28, 98.56]

Sequence (181 aa):
MLVYAGVNVSRQPVKTPMDASKSDRTTVAGKNIIRIEFDGSMHSRVVASLAGRERVMGDLTPSEIIRISGNDITDFSLQRRRSEPVRDRLGSGTRTVITGTASSLRKTVAVIVYDRFPRMAFFDVEYTNTGMSDLPVNGWTNQHYSISASTSAAQRAFWSYQSGCYEKRPDWVLPLKPGFH

Nearest PDB structures (foldseek):
  4o3w-assembly1_A  TM=2.732E-01  e=8.577E-01  Actinobacillus suis
  7wb4-assembly1_e  TM=3.079E-01  e=1.511E+00  Xenopus laevis
  3pqu-assembly1_A  TM=2.321E-01  e=1.590E+00  Actinobacillus suis
  4o4x-assembly1_A  TM=2.529E-01  e=2.527E+00  Glaesserella parasuis
  4o3z-assembly1_A  TM=2.938E-01  e=7.445E+00  Actinobacillus pleuropneumoniae

Secondary structure (DSSP, 8-state):
-----PPP----PPPPPP-------EEEEETTTEEEEE-TT--EEEEEEETTEEEE-S--B--SEEEETTEEE---EEEEEEEEEEEETTEEEEEEEEEEEETTEEEEEEEEEETT-TT--EEEEEEEE-SSS---EEEEE-S----PPPS-TTS-S-EEE-----SS---SEEE--TT--